Protein AF-A0A7C3H8Y9-F1 (afdb_monomer_lite)

Structure (mmCIF, N/CA/C/O backbone):
data_AF-A0A7C3H8Y9-F1
#
_entry.id   AF-A0A7C3H8Y9-F1
#
loop_
_atom_site.group_PDB
_atom_site.id
_atom_site.type_symbol
_atom_site.label_atom_id
_atom_site.label_alt_id
_atom_site.label_comp_id
_atom_site.label_asym_id
_atom_site.label_entity_id
_atom_site.label_seq_id
_atom_site.pdbx_PDB_ins_code
_atom_site.Cartn_x
_atom_site.Cartn_y
_atom_site.Cartn_z
_atom_site.occupancy
_atom_site.B_iso_or_equiv
_atom_site.auth_seq_id
_atom_site.auth_comp_id
_atom_site.auth_asym_id
_atom_site.auth_atom_id
_atom_site.pdbx_PDB_model_num
ATOM 1 N N . MET A 1 1 ? 18.808 -12.104 22.315 1.00 60.28 1 MET A N 1
ATOM 2 C CA . MET A 1 1 ? 18.560 -10.962 21.412 1.00 60.28 1 MET A CA 1
ATOM 3 C C . MET A 1 1 ? 18.400 -9.701 22.247 1.00 60.28 1 MET A C 1
ATOM 5 O O . MET A 1 1 ? 17.396 -9.559 22.952 1.00 60.28 1 MET A O 1
ATOM 9 N N . ASN A 1 2 ? 19.418 -8.843 22.242 1.00 90.06 2 ASN A N 1
ATOM 10 C CA . ASN A 1 2 ? 19.495 -7.676 23.128 1.00 90.06 2 ASN A CA 1
ATOM 11 C C . ASN A 1 2 ? 18.524 -6.568 22.682 1.00 90.06 2 ASN A C 1
ATOM 13 O O . ASN A 1 2 ? 18.083 -6.530 21.534 1.00 90.06 2 ASN A O 1
ATOM 17 N N . HIS A 1 3 ? 18.154 -5.655 23.586 1.00 90.31 3 HIS A N 1
ATOM 18 C CA . HIS A 1 3 ? 17.159 -4.610 23.292 1.00 90.31 3 HIS A CA 1
ATOM 19 C C . HIS A 1 3 ? 17.581 -3.699 22.119 1.00 90.31 3 HIS A C 1
ATOM 21 O O . HIS A 1 3 ? 16.739 -3.267 21.330 1.00 90.31 3 HIS A O 1
ATOM 27 N N . ILE A 1 4 ? 18.888 -3.462 21.972 1.00 92.00 4 ILE A N 1
ATOM 28 C CA . ILE A 1 4 ? 19.489 -2.700 20.867 1.00 92.00 4 ILE A CA 1
ATOM 29 C C . ILE A 1 4 ? 19.297 -3.432 19.535 1.00 92.00 4 ILE A C 1
ATOM 31 O O . ILE A 1 4 ? 18.819 -2.849 18.568 1.00 92.00 4 ILE A O 1
ATOM 35 N N . GLU A 1 5 ? 19.586 -4.730 19.508 1.00 90.94 5 GLU A N 1
ATOM 36 C CA . GLU A 1 5 ? 19.438 -5.589 18.332 1.00 90.94 5 GLU A CA 1
ATOM 37 C C . GLU A 1 5 ? 17.977 -5.650 17.861 1.00 90.94 5 GLU A C 1
ATOM 39 O O . GLU A 1 5 ? 17.690 -5.461 16.682 1.00 90.94 5 GLU A O 1
ATOM 44 N N . LYS A 1 6 ? 17.019 -5.797 18.790 1.00 92.94 6 LYS A N 1
ATOM 45 C CA . LYS A 1 6 ? 15.579 -5.743 18.473 1.00 92.94 6 LYS A CA 1
ATOM 46 C C . LYS A 1 6 ? 15.165 -4.401 17.870 1.00 92.94 6 LYS A C 1
ATOM 48 O O . LYS A 1 6 ? 14.340 -4.373 16.958 1.00 92.94 6 LYS A O 1
ATOM 53 N N . ASN A 1 7 ? 15.705 -3.295 18.376 1.00 94.56 7 ASN A N 1
ATOM 54 C CA . ASN A 1 7 ? 15.401 -1.964 17.855 1.00 94.56 7 ASN A CA 1
ATOM 55 C C . ASN A 1 7 ? 16.013 -1.750 16.465 1.00 94.56 7 ASN A C 1
ATOM 57 O O . ASN A 1 7 ? 15.334 -1.218 15.588 1.00 94.56 7 ASN A O 1
ATOM 61 N N . LEU A 1 8 ? 17.242 -2.222 16.242 1.00 94.88 8 LEU A N 1
ATOM 62 C CA . LEU A 1 8 ? 17.913 -2.137 14.948 1.00 94.88 8 LEU A CA 1
ATOM 63 C C . LEU A 1 8 ? 17.186 -2.972 13.887 1.00 94.88 8 LEU A C 1
ATOM 65 O O . LEU A 1 8 ? 16.880 -2.461 12.815 1.00 94.88 8 LEU A O 1
ATOM 69 N N . VAL A 1 9 ? 16.809 -4.214 14.207 1.00 94.25 9 VAL A N 1
ATOM 70 C CA . VAL A 1 9 ? 16.028 -5.071 13.299 1.00 94.25 9 VAL A CA 1
ATOM 71 C C . VAL A 1 9 ? 14.679 -4.431 12.960 1.00 94.25 9 VAL A C 1
ATOM 73 O O . VAL A 1 9 ? 14.274 -4.437 11.801 1.00 94.25 9 VAL A O 1
ATOM 76 N N . LYS A 1 10 ? 13.996 -3.804 13.930 1.00 94.06 10 LYS A N 1
ATOM 77 C CA . LYS A 1 10 ? 12.751 -3.057 13.667 1.00 94.06 10 LYS A CA 1
ATOM 78 C C . LYS A 1 10 ? 12.967 -1.853 12.754 1.00 94.06 10 LYS A C 1
ATOM 80 O O . LYS A 1 10 ? 12.094 -1.563 11.941 1.00 94.06 10 LYS A O 1
ATOM 85 N N . LEU A 1 11 ? 14.081 -1.138 12.900 1.00 95.06 11 LEU A N 1
ATOM 86 C CA . LEU A 1 11 ? 14.416 -0.018 12.024 1.00 95.06 11 LEU A CA 1
ATOM 87 C C . LEU A 1 11 ? 14.655 -0.512 10.594 1.00 95.06 11 LEU A C 1
ATOM 89 O O . LEU A 1 11 ? 14.024 -0.010 9.668 1.00 95.06 11 LEU A O 1
ATOM 93 N N . VAL A 1 12 ? 15.487 -1.544 10.429 1.00 94.31 12 VAL A N 1
ATOM 94 C CA . VAL A 1 12 ? 15.766 -2.156 9.123 1.00 94.31 12 VAL A CA 1
ATOM 95 C C . VAL A 1 12 ? 14.477 -2.661 8.480 1.00 94.31 12 VAL A C 1
ATOM 97 O O . VAL A 1 12 ? 14.216 -2.336 7.331 1.00 94.31 12 VAL A O 1
ATOM 100 N N . ALA A 1 13 ? 13.613 -3.358 9.221 1.00 92.94 13 ALA A N 1
ATOM 101 C CA . ALA A 1 13 ? 12.336 -3.850 8.701 1.00 92.94 13 ALA A CA 1
ATOM 102 C C . ALA A 1 13 ? 11.384 -2.729 8.242 1.00 92.94 13 ALA A C 1
ATOM 104 O O . ALA A 1 13 ? 10.569 -2.946 7.351 1.00 92.94 13 ALA A O 1
ATOM 105 N N . LYS A 1 14 ? 11.477 -1.529 8.829 1.00 92.94 14 LYS A N 1
ATOM 106 C CA . LYS A 1 14 ? 10.677 -0.365 8.418 1.00 92.94 14 LYS A CA 1
ATOM 107 C C . LYS A 1 14 ? 11.256 0.362 7.212 1.00 92.94 14 LYS A C 1
ATOM 109 O O . LYS A 1 14 ? 10.486 0.928 6.446 1.00 92.94 14 LYS A O 1
ATOM 114 N N . VAL A 1 15 ? 12.580 0.378 7.066 1.00 93.12 15 VAL A N 1
ATOM 115 C CA . VAL A 1 15 ? 13.280 1.104 5.994 1.00 93.12 15 VAL A CA 1
ATOM 116 C C . VAL A 1 15 ? 13.457 0.237 4.748 1.00 93.12 15 VAL A C 1
ATOM 118 O O . VAL A 1 15 ? 13.309 0.737 3.639 1.00 93.12 15 VAL A O 1
ATOM 121 N N . ALA A 1 16 ? 13.719 -1.060 4.907 1.00 92.50 16 ALA A N 1
ATOM 122 C CA . ALA A 1 16 ? 14.003 -1.975 3.804 1.00 92.50 16 ALA A CA 1
ATOM 123 C C . ALA A 1 16 ? 12.937 -1.957 2.691 1.00 92.50 16 ALA A C 1
ATOM 125 O O . ALA A 1 16 ? 13.337 -1.876 1.531 1.00 92.50 16 ALA A O 1
ATOM 126 N N . PRO A 1 17 ? 11.618 -1.927 2.977 1.00 91.44 17 PRO A N 1
ATOM 127 C CA . PRO A 1 17 ? 10.608 -1.829 1.922 1.00 91.44 17 PRO A CA 1
ATOM 128 C C . PRO A 1 17 ? 10.713 -0.561 1.059 1.00 91.44 17 PRO A C 1
ATOM 130 O O . PRO A 1 17 ? 10.331 -0.597 -0.102 1.00 91.44 17 PRO A O 1
ATOM 133 N N . TRP A 1 18 ? 11.254 0.540 1.592 1.00 90.00 18 TRP A N 1
ATOM 134 C CA . TRP A 1 18 ? 11.458 1.789 0.844 1.00 90.00 18 TRP A CA 1
ATOM 135 C C . TRP A 1 18 ? 12.706 1.762 -0.040 1.00 90.00 18 TRP A C 1
ATOM 137 O O . TRP A 1 18 ? 12.777 2.504 -1.013 1.00 90.00 18 TRP A O 1
ATOM 147 N N . LEU A 1 19 ? 13.687 0.920 0.300 1.00 91.81 19 LEU A N 1
ATOM 148 C CA . LEU A 1 19 ? 14.940 0.771 -0.446 1.00 91.81 19 LEU A CA 1
ATOM 149 C C . LEU A 1 19 ? 14.888 -0.370 -1.466 1.00 91.81 19 LEU A C 1
ATOM 151 O O . LEU A 1 19 ? 15.612 -0.339 -2.458 1.00 91.81 19 LEU A O 1
ATOM 155 N N . ALA A 1 20 ? 14.037 -1.371 -1.229 1.00 90.75 20 ALA A N 1
ATOM 156 C CA . ALA A 1 20 ? 13.849 -2.518 -2.113 1.00 90.75 20 ALA A CA 1
ATOM 157 C C . ALA A 1 20 ? 13.605 -2.150 -3.596 1.00 90.75 20 ALA A C 1
ATOM 159 O O . ALA A 1 20 ? 14.113 -2.877 -4.446 1.00 90.75 20 ALA A O 1
ATOM 160 N N . PRO A 1 21 ? 12.918 -1.038 -3.935 1.00 92.00 21 PRO A N 1
ATOM 161 C CA . PRO A 1 21 ? 12.702 -0.632 -5.326 1.00 92.00 21 PRO A CA 1
ATOM 162 C C . PRO A 1 21 ? 13.916 -0.012 -6.038 1.00 92.00 21 PRO A C 1
ATOM 164 O O . PRO A 1 21 ? 13.867 0.226 -7.241 1.00 92.00 21 PRO A O 1
ATOM 167 N N . PHE A 1 22 ? 15.010 0.313 -5.340 1.00 92.94 22 PHE A N 1
ATOM 168 C CA . PHE A 1 22 ? 16.129 1.035 -5.967 1.00 92.94 22 PHE A CA 1
ATOM 169 C C . PHE A 1 22 ? 16.862 0.245 -7.059 1.00 92.94 22 PHE A C 1
ATOM 171 O O . PHE A 1 22 ? 17.139 0.833 -8.109 1.00 92.94 22 PHE A O 1
ATOM 178 N N . PRO A 1 23 ? 17.166 -1.056 -6.887 1.00 91.62 23 PRO A N 1
ATOM 179 C CA . PRO A 1 23 ? 17.771 -1.836 -7.959 1.00 91.62 23 PRO A CA 1
ATOM 180 C C . PRO A 1 23 ? 16.891 -1.889 -9.213 1.00 91.62 23 PRO A C 1
ATOM 182 O O . PRO A 1 23 ? 17.396 -1.672 -10.312 1.00 91.62 23 PRO A O 1
ATOM 185 N N . SER A 1 24 ? 15.581 -2.118 -9.071 1.00 89.88 24 SER A N 1
ATOM 186 C CA . SER A 1 24 ? 14.664 -2.165 -10.216 1.00 89.88 24 SER A CA 1
ATOM 187 C C . SER A 1 24 ? 14.495 -0.795 -10.876 1.00 89.88 24 SER A C 1
ATOM 189 O O . SER A 1 24 ? 14.569 -0.718 -12.102 1.00 89.88 24 SER A O 1
ATOM 191 N N . ALA A 1 25 ? 14.410 0.293 -10.101 1.00 92.38 25 ALA A N 1
ATOM 192 C CA . ALA A 1 25 ? 14.379 1.658 -10.630 1.00 92.38 25 ALA A CA 1
ATOM 193 C C . ALA A 1 25 ? 15.600 1.972 -11.507 1.00 92.38 25 ALA A C 1
ATOM 195 O O . ALA A 1 25 ? 15.465 2.573 -12.575 1.00 92.38 25 ALA A O 1
ATOM 196 N N . TYR A 1 26 ? 16.793 1.551 -11.071 1.00 92.94 26 TYR A N 1
ATOM 197 C CA . TYR A 1 26 ? 18.020 1.720 -11.846 1.00 92.94 26 TYR A CA 1
ATOM 198 C C . TYR A 1 26 ? 17.936 1.003 -13.198 1.00 92.94 26 TYR A C 1
ATOM 200 O O . TYR A 1 26 ? 18.248 1.612 -14.223 1.00 92.94 26 TYR A O 1
ATOM 208 N N . PHE A 1 27 ? 17.488 -0.257 -13.217 1.00 90.19 27 PHE A N 1
ATOM 209 C CA . PHE A 1 27 ? 17.340 -1.006 -14.466 1.00 90.19 27 PHE A CA 1
ATOM 210 C C . PHE A 1 27 ? 16.296 -0.369 -15.379 1.00 90.19 27 PHE A C 1
ATOM 212 O O . PHE A 1 27 ? 16.609 -0.090 -16.526 1.00 90.19 27 PHE A O 1
ATOM 219 N N . VAL A 1 28 ? 15.118 -0.005 -14.868 1.00 90.06 28 VAL A N 1
ATOM 220 C CA . VAL A 1 28 ? 14.083 0.685 -15.657 1.00 90.06 28 VAL A CA 1
ATOM 221 C C . VAL A 1 28 ? 14.613 1.978 -16.286 1.00 90.06 28 VAL A C 1
ATOM 223 O O . VAL A 1 28 ? 14.409 2.211 -17.479 1.00 90.06 28 VAL A O 1
ATOM 226 N N . ALA A 1 29 ? 15.327 2.808 -15.517 1.00 93.25 29 ALA A N 1
ATOM 227 C CA . ALA A 1 29 ? 15.915 4.040 -16.035 1.00 93.25 29 ALA A CA 1
ATOM 228 C C . ALA A 1 29 ? 16.978 3.749 -17.106 1.00 93.25 29 ALA A C 1
ATOM 230 O O . ALA A 1 29 ? 16.955 4.348 -18.183 1.00 93.25 29 ALA A O 1
ATOM 231 N N . ARG A 1 30 ? 17.876 2.793 -16.843 1.00 92.62 30 ARG A N 1
ATOM 232 C CA . ARG A 1 30 ? 18.922 2.379 -17.782 1.00 92.62 30 ARG A CA 1
ATOM 233 C C . ARG A 1 30 ? 18.330 1.844 -19.086 1.00 92.62 30 ARG A C 1
ATOM 235 O O . ARG A 1 30 ? 18.748 2.292 -20.152 1.00 92.62 30 ARG A O 1
ATOM 242 N N . SER A 1 31 ? 17.370 0.923 -19.026 1.00 88.06 31 SER A N 1
ATOM 243 C CA . SER A 1 31 ? 16.753 0.333 -20.217 1.00 88.06 31 SER A CA 1
ATOM 244 C C . SER A 1 31 ? 15.945 1.387 -20.985 1.00 88.06 31 SER A C 1
ATOM 246 O O . SER A 1 31 ? 16.008 1.438 -22.211 1.00 88.06 31 SER A O 1
ATOM 248 N N . GLY A 1 32 ? 15.258 2.299 -20.287 1.00 89.50 32 GLY A N 1
ATOM 249 C CA . GLY A 1 32 ? 14.564 3.430 -20.910 1.00 89.50 32 GLY A CA 1
ATOM 250 C C . GLY A 1 32 ? 15.509 4.370 -21.667 1.00 89.50 32 GLY A C 1
ATOM 251 O O . GLY A 1 32 ? 15.204 4.792 -22.782 1.00 89.50 32 GLY A O 1
ATOM 252 N N . MET A 1 33 ? 16.687 4.656 -21.113 1.00 93.56 33 MET A N 1
ATOM 253 C CA . MET A 1 33 ? 17.710 5.438 -21.814 1.00 93.56 33 MET A CA 1
ATOM 254 C C . MET A 1 33 ? 18.280 4.681 -23.020 1.00 93.56 33 MET A C 1
ATOM 256 O O . MET A 1 33 ? 18.396 5.252 -24.100 1.00 93.56 33 MET A O 1
ATOM 260 N N . ALA A 1 34 ? 18.622 3.403 -22.848 1.00 89.56 34 ALA A N 1
ATOM 261 C CA . ALA A 1 34 ? 19.309 2.616 -23.870 1.00 89.56 34 ALA A CA 1
ATOM 262 C C . ALA A 1 34 ? 18.418 2.252 -25.067 1.00 89.56 34 ALA A C 1
ATOM 264 O O . ALA A 1 34 ? 18.893 2.245 -26.199 1.00 89.56 34 ALA A O 1
ATOM 265 N N . HIS A 1 35 ? 17.138 1.959 -24.830 1.00 87.44 35 HIS A N 1
ATOM 266 C CA . HIS A 1 35 ? 16.261 1.374 -25.849 1.00 87.44 35 HIS A CA 1
ATOM 267 C C . HIS A 1 35 ? 15.138 2.304 -26.313 1.00 87.44 35 HIS A C 1
ATOM 269 O O . HIS A 1 35 ? 14.655 2.160 -27.433 1.00 87.44 35 HIS A O 1
ATOM 275 N N . LEU A 1 36 ? 14.728 3.266 -25.481 1.00 87.25 36 LEU A N 1
ATOM 276 C CA . LEU A 1 36 ? 13.706 4.261 -25.831 1.00 87.25 36 LEU A CA 1
ATOM 277 C C . LEU A 1 36 ? 14.299 5.660 -26.047 1.00 87.25 36 LEU A C 1
ATOM 279 O O . LEU A 1 36 ? 13.549 6.607 -26.276 1.00 87.25 36 LEU A O 1
ATOM 283 N N . ALA A 1 37 ? 15.629 5.797 -25.962 1.00 92.12 37 ALA A N 1
ATOM 284 C CA . ALA A 1 37 ? 16.351 7.063 -26.082 1.00 92.12 37 ALA A CA 1
ATOM 285 C C . ALA A 1 37 ? 15.814 8.163 -25.144 1.00 92.12 37 ALA A C 1
ATOM 287 O O . ALA A 1 37 ? 15.854 9.353 -25.466 1.00 92.12 37 ALA A O 1
ATOM 288 N N . LEU A 1 38 ? 15.297 7.775 -23.971 1.00 92.19 38 LEU A N 1
ATOM 289 C CA . LEU A 1 38 ? 14.806 8.736 -22.989 1.00 92.19 38 LEU A CA 1
ATOM 290 C C . LEU A 1 38 ? 15.977 9.553 -22.426 1.00 92.19 38 LEU A C 1
ATOM 292 O O . LEU A 1 38 ? 16.984 8.969 -22.019 1.00 92.19 38 LEU A O 1
ATOM 296 N N . PRO A 1 39 ? 15.861 10.888 -22.325 1.00 97.00 39 PRO A N 1
ATOM 297 C CA . PRO A 1 39 ? 16.861 11.672 -21.618 1.00 97.00 39 PRO A CA 1
ATOM 298 C C . PRO A 1 39 ? 16.826 11.326 -20.122 1.00 97.00 39 PRO A C 1
ATOM 300 O O . PRO A 1 39 ? 15.764 11.034 -19.566 1.00 97.00 39 PRO A O 1
ATOM 303 N N . LEU A 1 40 ? 17.984 11.399 -19.454 1.00 96.00 40 LEU A N 1
ATOM 304 C CA . LEU A 1 40 ? 18.147 10.995 -18.049 1.00 96.00 40 LEU A CA 1
ATOM 305 C C . LEU A 1 40 ? 17.051 11.542 -17.105 1.00 96.00 40 LEU A C 1
ATOM 307 O O . LEU A 1 40 ? 16.502 10.746 -16.343 1.00 96.00 40 LEU A O 1
ATOM 311 N N . PRO A 1 41 ? 16.658 12.836 -17.155 1.00 97.75 41 PRO A N 1
ATOM 312 C CA . PRO A 1 41 ? 15.605 13.345 -16.275 1.00 97.75 41 PRO A CA 1
ATOM 313 C C . PRO A 1 41 ? 14.263 12.629 -16.468 1.00 97.75 41 PRO A C 1
ATOM 315 O O . PRO A 1 41 ? 13.573 12.333 -15.497 1.00 97.75 41 PRO A O 1
ATOM 318 N N . VAL A 1 42 ? 13.907 12.302 -17.714 1.00 95.75 42 VAL A N 1
ATOM 319 C CA . VAL A 1 42 ? 12.658 11.598 -18.036 1.00 95.75 42 VAL A CA 1
ATOM 320 C C . VAL A 1 42 ? 12.737 10.141 -17.590 1.00 95.75 42 VAL A C 1
ATOM 322 O O . VAL A 1 42 ? 11.784 9.637 -17.002 1.00 95.75 42 VAL A O 1
ATOM 325 N N . ALA A 1 43 ? 13.877 9.477 -17.795 1.00 94.44 43 ALA A N 1
ATOM 326 C CA . ALA A 1 43 ? 14.085 8.101 -17.348 1.00 94.44 43 ALA A CA 1
ATOM 327 C C . ALA A 1 43 ? 13.970 7.958 -15.817 1.00 94.44 43 ALA A C 1
ATOM 329 O O . ALA A 1 43 ? 13.338 7.019 -15.334 1.00 94.44 43 ALA A O 1
ATOM 330 N N . ILE A 1 44 ? 14.505 8.923 -15.056 1.00 96.12 44 ILE A N 1
ATOM 331 C CA . ILE A 1 44 ? 14.363 8.976 -13.591 1.00 96.12 44 ILE A CA 1
ATOM 332 C C . ILE A 1 44 ? 12.892 9.126 -13.188 1.00 96.12 44 ILE A C 1
ATOM 334 O O . ILE A 1 44 ? 12.424 8.410 -12.304 1.00 96.12 44 ILE A O 1
ATOM 338 N N . VAL A 1 45 ? 12.149 10.026 -13.841 1.00 95.88 45 VAL A N 1
ATOM 339 C CA . VAL A 1 45 ? 10.718 10.228 -13.563 1.00 95.88 45 VAL A CA 1
ATOM 340 C C . VAL A 1 45 ? 9.918 8.959 -13.857 1.00 95.88 45 VAL A C 1
ATOM 342 O O . VAL A 1 45 ? 9.109 8.548 -13.030 1.00 95.88 45 VAL A O 1
ATOM 345 N N . VAL A 1 46 ? 10.170 8.300 -14.991 1.00 92.94 46 VAL A N 1
ATOM 346 C CA . VAL A 1 46 ? 9.505 7.039 -15.355 1.00 92.94 46 VAL A CA 1
ATOM 347 C C . VAL A 1 46 ? 9.787 5.945 -14.323 1.00 92.94 46 VAL A C 1
ATOM 349 O O . VAL A 1 46 ? 8.848 5.305 -13.851 1.00 92.94 46 VAL A O 1
ATOM 352 N N . ALA A 1 47 ? 11.048 5.766 -13.921 1.00 94.00 47 ALA A N 1
ATOM 353 C CA . ALA A 1 47 ? 11.421 4.793 -12.897 1.00 94.00 47 ALA A CA 1
ATOM 354 C C . ALA A 1 47 ? 10.743 5.089 -11.547 1.00 94.00 47 ALA A C 1
ATOM 356 O O . ALA A 1 47 ? 10.164 4.193 -10.935 1.00 94.00 47 ALA A O 1
ATOM 357 N N . ALA A 1 48 ? 10.731 6.353 -11.114 1.00 95.00 48 ALA A N 1
ATOM 358 C CA . ALA A 1 48 ? 10.073 6.763 -9.876 1.00 95.00 48 ALA A CA 1
ATOM 359 C C . ALA A 1 48 ? 8.554 6.519 -9.907 1.00 95.00 48 ALA A C 1
ATOM 361 O O . ALA A 1 48 ? 7.983 6.046 -8.922 1.00 95.00 48 ALA A O 1
ATOM 362 N N . ILE A 1 49 ? 7.893 6.805 -11.033 1.00 93.88 49 ILE A N 1
ATOM 363 C CA . ILE A 1 49 ? 6.460 6.540 -11.211 1.00 93.88 49 ILE A CA 1
ATOM 364 C C . ILE A 1 49 ? 6.187 5.040 -11.104 1.00 93.88 49 ILE A C 1
ATOM 366 O O . ILE A 1 49 ? 5.288 4.646 -10.367 1.00 93.88 49 ILE A O 1
ATOM 370 N N . ILE A 1 50 ? 6.965 4.208 -11.800 1.00 93.50 50 ILE A N 1
ATOM 371 C CA . ILE A 1 50 ? 6.783 2.754 -11.785 1.00 93.50 50 ILE A CA 1
ATOM 372 C C . ILE A 1 50 ? 6.906 2.218 -10.355 1.00 93.50 50 ILE A C 1
ATOM 374 O O . ILE A 1 50 ? 5.983 1.566 -9.869 1.00 93.50 50 ILE A O 1
ATOM 378 N N . GLU A 1 51 ? 7.970 2.570 -9.635 1.00 94.00 51 GLU A N 1
ATOM 379 C CA . GLU A 1 51 ? 8.182 2.034 -8.288 1.00 94.00 51 GLU A CA 1
ATOM 380 C C . GLU A 1 51 ? 7.194 2.564 -7.242 1.00 94.00 51 GLU A C 1
ATOM 382 O O . GLU A 1 51 ? 6.741 1.817 -6.370 1.00 94.00 51 GLU A O 1
ATOM 387 N N . THR A 1 52 ? 6.808 3.842 -7.322 1.00 93.44 52 THR A N 1
ATOM 388 C CA . THR A 1 52 ? 5.789 4.403 -6.414 1.00 93.44 52 THR A CA 1
ATOM 389 C C . THR A 1 52 ? 4.421 3.767 -6.648 1.00 93.44 52 THR A C 1
ATOM 391 O O . THR A 1 52 ? 3.685 3.512 -5.691 1.00 93.44 52 THR A O 1
ATOM 394 N N . LEU A 1 53 ? 4.097 3.440 -7.901 1.00 93.81 53 LEU A N 1
ATOM 395 C CA . LEU A 1 53 ? 2.895 2.700 -8.267 1.00 93.81 53 LEU A CA 1
ATOM 396 C C . LEU A 1 53 ? 2.925 1.272 -7.707 1.00 93.81 53 LEU A C 1
ATOM 398 O O . LEU A 1 53 ? 1.935 0.841 -7.115 1.00 93.81 53 LEU A O 1
ATOM 402 N N . GLY A 1 54 ? 4.060 0.574 -7.818 1.00 93.19 54 GLY A N 1
ATOM 403 C CA . GLY A 1 54 ? 4.255 -0.755 -7.235 1.00 93.19 54 GLY A CA 1
ATOM 404 C C . GLY A 1 54 ? 4.068 -0.770 -5.718 1.00 93.19 54 GLY A C 1
ATOM 405 O O . GLY A 1 54 ? 3.269 -1.552 -5.197 1.00 93.19 54 GLY A O 1
ATOM 406 N N . LEU A 1 55 ? 4.735 0.144 -5.003 1.00 93.25 55 LEU A N 1
ATOM 407 C CA . LEU A 1 55 ? 4.582 0.289 -3.551 1.00 93.25 55 LEU A CA 1
ATOM 408 C C . LEU A 1 55 ? 3.134 0.595 -3.156 1.00 93.25 55 LEU A C 1
ATOM 410 O O . LEU A 1 55 ? 2.598 -0.016 -2.230 1.00 93.25 55 LEU A O 1
ATOM 414 N N . SER A 1 56 ? 2.486 1.515 -3.872 1.00 94.69 56 SER A N 1
ATOM 415 C CA . SER A 1 56 ? 1.100 1.900 -3.611 1.00 94.69 56 SER A CA 1
ATOM 416 C C . SER A 1 56 ? 0.113 0.753 -3.864 1.00 94.69 56 SER A C 1
ATOM 418 O O . SER A 1 56 ? -0.837 0.579 -3.096 1.00 94.69 56 SER A O 1
ATOM 420 N N . ALA A 1 57 ? 0.339 -0.067 -4.894 1.00 94.25 57 ALA A N 1
ATOM 421 C CA . ALA A 1 57 ? -0.497 -1.228 -5.197 1.00 94.25 57 ALA A CA 1
ATOM 422 C C . ALA A 1 57 ? -0.397 -2.303 -4.103 1.00 94.25 57 ALA A C 1
ATOM 424 O O . ALA A 1 57 ? -1.419 -2.794 -3.618 1.00 94.25 57 ALA A O 1
ATOM 425 N N . VAL A 1 58 ? 0.824 -2.622 -3.655 1.00 94.31 58 VAL A N 1
ATOM 426 C CA . VAL A 1 58 ? 1.049 -3.574 -2.552 1.00 94.31 58 VAL A CA 1
ATOM 427 C C . VAL A 1 58 ? 0.437 -3.051 -1.255 1.00 94.31 58 VAL A C 1
ATOM 429 O O . VAL A 1 58 ? -0.283 -3.784 -0.575 1.00 94.31 58 VAL A O 1
ATOM 432 N N . HIS A 1 59 ? 0.668 -1.775 -0.931 1.00 95.25 59 HIS A N 1
ATOM 433 C CA . HIS A 1 59 ? 0.076 -1.136 0.242 1.00 95.25 59 HIS A CA 1
ATOM 434 C C . HIS A 1 59 ? -1.453 -1.232 0.229 1.00 95.25 59 HIS A C 1
ATOM 436 O O . HIS A 1 59 ? -2.054 -1.658 1.214 1.00 95.25 59 HIS A O 1
ATOM 442 N N . SER A 1 60 ? -2.080 -0.905 -0.901 1.00 95.94 60 SER A N 1
ATOM 443 C CA . SER A 1 60 ? -3.534 -0.957 -1.050 1.00 95.94 60 SER A CA 1
ATOM 444 C C . SER A 1 60 ? -4.067 -2.381 -0.915 1.00 95.94 60 SER A C 1
ATOM 446 O O . SER A 1 60 ? -5.054 -2.598 -0.218 1.00 95.94 60 SER A O 1
ATOM 448 N N . ALA A 1 61 ? -3.402 -3.376 -1.510 1.00 96.50 61 ALA A N 1
ATOM 449 C CA . ALA A 1 61 ? -3.803 -4.774 -1.376 1.00 96.50 61 ALA A CA 1
ATOM 450 C C . ALA A 1 61 ? -3.790 -5.242 0.089 1.00 96.50 61 ALA A C 1
ATOM 452 O O . ALA A 1 61 ? -4.771 -5.831 0.552 1.00 96.50 61 ALA A O 1
ATOM 453 N N . LEU A 1 62 ? -2.721 -4.929 0.829 1.00 96.44 62 LEU A N 1
ATOM 454 C CA . LEU A 1 62 ? -2.604 -5.261 2.251 1.00 96.44 62 LEU A CA 1
ATOM 455 C C . LEU A 1 62 ? -3.639 -4.515 3.097 1.00 96.44 62 LEU A C 1
ATOM 457 O O . LEU A 1 62 ? -4.313 -5.126 3.920 1.00 96.44 62 LEU A O 1
ATOM 461 N N . TRP A 1 63 ? -3.843 -3.222 2.848 1.00 97.25 63 TRP A N 1
ATOM 462 C CA . TRP A 1 63 ? -4.815 -2.419 3.589 1.00 97.25 63 TRP A CA 1
ATOM 463 C C . TRP A 1 63 ? -6.257 -2.918 3.402 1.00 97.25 63 TRP A C 1
ATOM 465 O O . TRP A 1 63 ? -7.028 -3.007 4.361 1.00 97.25 63 TRP A O 1
ATOM 475 N N . LEU A 1 64 ? -6.623 -3.316 2.180 1.00 97.56 64 LEU A N 1
ATOM 476 C CA . LEU A 1 64 ? -7.924 -3.926 1.894 1.00 97.56 64 LEU A CA 1
ATOM 477 C C . LEU A 1 64 ? -8.061 -5.314 2.544 1.00 97.56 64 LEU A C 1
ATOM 479 O O . LEU A 1 64 ? -9.155 -5.685 2.982 1.00 97.56 64 LEU A O 1
ATOM 483 N N . ALA A 1 65 ? -6.974 -6.088 2.610 1.00 97.31 65 ALA A N 1
ATOM 484 C CA . ALA A 1 65 ? -6.964 -7.392 3.268 1.00 97.31 65 ALA A CA 1
ATOM 485 C C . ALA A 1 65 ? -7.162 -7.251 4.785 1.00 97.31 65 ALA A C 1
ATOM 487 O O . ALA A 1 65 ? -8.043 -7.904 5.350 1.00 97.31 65 ALA A O 1
ATOM 488 N N . ASP A 1 66 ? -6.440 -6.323 5.415 1.00 97.31 66 ASP A N 1
ATOM 489 C CA . ASP A 1 66 ? -6.571 -5.996 6.837 1.00 97.31 66 ASP A CA 1
ATOM 490 C C . ASP A 1 66 ? -7.979 -5.499 7.183 1.00 97.31 66 ASP A C 1
ATOM 492 O O . ASP A 1 66 ? -8.550 -5.870 8.216 1.00 97.31 66 ASP A O 1
ATOM 496 N N . TRP A 1 67 ? -8.599 -4.712 6.297 1.00 96.31 67 TRP A N 1
ATOM 497 C CA . TRP A 1 67 ? -10.003 -4.333 6.445 1.00 96.31 67 TRP A CA 1
ATOM 498 C C . TRP A 1 67 ? -10.915 -5.553 6.483 1.00 96.31 67 TRP A C 1
ATOM 500 O O . TRP A 1 67 ? -11.742 -5.677 7.382 1.00 96.31 67 TRP A O 1
ATOM 510 N N . ASN A 1 68 ? -10.768 -6.480 5.539 1.00 96.56 68 ASN A N 1
ATOM 511 C CA . ASN A 1 68 ? -11.599 -7.681 5.510 1.00 96.56 68 ASN A CA 1
ATOM 512 C C . ASN A 1 68 ? -11.396 -8.579 6.736 1.00 96.56 68 ASN A C 1
ATOM 514 O O . ASN A 1 68 ? -12.358 -9.217 7.164 1.00 96.56 68 ASN A O 1
ATOM 518 N N . ALA A 1 69 ? -10.198 -8.584 7.324 1.00 96.50 69 ALA A N 1
ATOM 519 C CA . ALA A 1 69 ? -9.909 -9.308 8.558 1.00 96.50 69 ALA A CA 1
ATOM 520 C C . ALA A 1 69 ? -10.529 -8.652 9.808 1.00 96.50 69 ALA A C 1
ATOM 522 O O . ALA A 1 69 ? -10.895 -9.349 10.754 1.00 96.50 69 ALA A O 1
ATOM 523 N N . THR A 1 70 ? -10.663 -7.321 9.829 1.00 95.31 70 THR A N 1
ATOM 524 C CA . THR A 1 70 ? -11.049 -6.554 11.033 1.00 95.31 70 THR A CA 1
ATOM 525 C C . THR A 1 70 ? -12.435 -5.902 10.969 1.00 95.31 70 THR A C 1
ATOM 527 O O . THR A 1 70 ? -12.921 -5.368 11.974 1.00 95.31 70 THR A O 1
ATOM 530 N N . LYS A 1 71 ? -13.104 -5.934 9.811 1.00 93.88 71 LYS A N 1
ATOM 531 C CA . LYS A 1 71 ? -14.429 -5.332 9.609 1.00 93.88 71 LYS A CA 1
ATOM 532 C C . LYS A 1 71 ? -15.523 -6.013 10.436 1.00 93.88 71 LYS A C 1
ATOM 534 O O . LYS A 1 71 ? -15.433 -7.176 10.829 1.00 93.88 71 LYS A O 1
ATOM 539 N N . ARG A 1 72 ? -16.631 -5.298 10.656 1.00 91.94 72 ARG A N 1
ATOM 540 C CA . ARG A 1 72 ? -17.833 -5.881 11.275 1.00 91.94 72 ARG A CA 1
ATOM 541 C C . ARG A 1 72 ? -18.580 -6.743 10.258 1.00 91.94 72 ARG A C 1
ATOM 543 O O . ARG A 1 72 ? -18.508 -6.500 9.057 1.00 91.94 72 ARG A O 1
ATOM 550 N N . LYS A 1 73 ? -19.406 -7.676 10.745 1.00 91.56 73 LYS A N 1
ATOM 551 C CA . LYS A 1 73 ? -20.269 -8.518 9.891 1.00 91.56 73 LYS A CA 1
ATOM 552 C C . LYS A 1 73 ? -21.206 -7.710 8.981 1.00 91.56 73 LYS A C 1
ATOM 554 O O . LYS A 1 73 ? -21.548 -8.172 7.904 1.00 91.56 73 LYS A O 1
ATOM 559 N N . THR A 1 74 ? -21.609 -6.514 9.414 1.00 90.25 74 THR A N 1
ATOM 560 C CA . THR A 1 74 ? -22.508 -5.623 8.665 1.00 90.25 74 THR A CA 1
ATOM 561 C C . THR A 1 74 ? -21.794 -4.740 7.646 1.00 90.25 74 THR A C 1
ATOM 563 O O . THR A 1 74 ? -22.459 -4.128 6.818 1.00 90.25 74 THR A O 1
ATOM 566 N N . ASP A 1 75 ? -20.468 -4.607 7.732 1.00 91.00 75 ASP A N 1
ATOM 567 C CA . ASP A 1 75 ? -19.718 -3.726 6.840 1.00 91.00 75 ASP A CA 1
ATOM 568 C C . ASP A 1 75 ? -19.384 -4.475 5.527 1.00 91.00 75 ASP A C 1
ATOM 570 O O . ASP A 1 75 ? -18.983 -5.652 5.562 1.00 91.00 75 ASP A O 1
ATOM 574 N N . PRO A 1 76 ? -19.521 -3.825 4.354 1.00 91.75 76 PRO A N 1
ATOM 575 C CA . PRO A 1 76 ? -19.245 -4.466 3.073 1.00 91.75 76 PRO A CA 1
ATOM 576 C C . PRO A 1 76 ? -17.760 -4.852 2.951 1.00 91.75 76 PRO A C 1
ATOM 578 O O . PRO A 1 76 ? -16.885 -4.154 3.479 1.00 91.75 76 PRO A O 1
ATOM 581 N N . PRO A 1 77 ? -17.445 -5.983 2.289 1.00 94.38 77 PRO A N 1
ATOM 582 C CA . PRO A 1 77 ? -16.061 -6.378 2.057 1.00 94.38 77 PRO A CA 1
ATOM 583 C C . PRO A 1 77 ? -15.350 -5.405 1.107 1.00 94.38 77 PRO A C 1
ATOM 585 O O . PRO A 1 77 ? -15.954 -4.821 0.206 1.00 94.38 77 PRO A O 1
ATOM 588 N N . ALA A 1 78 ? -14.049 -5.250 1.319 1.00 96.19 78 ALA A N 1
ATOM 589 C CA . ALA A 1 78 ? -13.138 -4.589 0.403 1.00 96.19 78 ALA A CA 1
ATOM 590 C C . ALA A 1 78 ? -12.769 -5.528 -0.768 1.00 96.19 78 ALA A C 1
ATOM 592 O O . ALA A 1 78 ? -12.619 -6.737 -0.553 1.00 96.19 78 ALA A O 1
ATOM 593 N N . PRO A 1 79 ? -12.593 -5.005 -1.996 1.00 96.56 79 PRO A N 1
ATOM 594 C CA . PRO A 1 79 ? -12.317 -5.804 -3.193 1.00 96.56 79 PRO A CA 1
ATOM 595 C C . PRO A 1 79 ? -10.831 -6.209 -3.301 1.00 96.56 79 PRO A C 1
ATOM 597 O O . PRO A 1 79 ? -10.126 -5.796 -4.217 1.00 96.56 79 PRO A O 1
ATOM 600 N N . VAL A 1 80 ? -10.343 -7.041 -2.374 1.00 96.75 80 VAL A N 1
ATOM 601 C CA . VAL A 1 80 ? -8.926 -7.476 -2.314 1.00 96.75 80 VAL A CA 1
ATOM 602 C C . VAL A 1 80 ? -8.477 -8.165 -3.601 1.00 96.75 80 VAL A C 1
ATOM 604 O O . VAL A 1 80 ? -7.370 -7.922 -4.069 1.00 96.75 80 VAL A O 1
ATOM 607 N N . LEU A 1 81 ? -9.350 -8.973 -4.214 1.00 96.31 81 LEU A N 1
ATOM 608 C CA . LEU A 1 81 ? -9.034 -9.671 -5.462 1.00 96.31 81 LEU A CA 1
ATOM 609 C C . LEU A 1 81 ? -8.665 -8.695 -6.588 1.00 96.31 81 LEU A C 1
ATOM 611 O O . LEU A 1 81 ? -7.741 -8.965 -7.345 1.00 96.31 81 LEU A O 1
ATOM 615 N N . VAL A 1 82 ? -9.346 -7.547 -6.664 1.00 95.94 82 VAL A N 1
ATOM 616 C CA . VAL A 1 82 ? -9.056 -6.512 -7.667 1.00 95.94 82 VAL A CA 1
ATOM 617 C C . VAL A 1 82 ? -7.678 -5.906 -7.416 1.00 95.94 82 VAL A C 1
ATOM 619 O O . VAL A 1 82 ? -6.903 -5.762 -8.352 1.00 95.94 82 VAL A O 1
ATOM 622 N N . ALA A 1 83 ? -7.334 -5.612 -6.160 1.00 95.75 83 ALA A N 1
ATOM 623 C CA . ALA A 1 83 ? -6.019 -5.075 -5.814 1.00 95.75 83 ALA A CA 1
ATOM 624 C C . ALA A 1 83 ? -4.881 -6.063 -6.114 1.00 95.75 83 ALA A C 1
ATOM 626 O O . ALA A 1 83 ? -3.858 -5.675 -6.672 1.00 95.75 83 ALA A O 1
ATOM 627 N N . VAL A 1 84 ? -5.072 -7.351 -5.808 1.00 96.38 84 VAL A N 1
ATOM 628 C CA . VAL A 1 84 ? -4.094 -8.399 -6.140 1.00 96.38 84 VAL A CA 1
ATOM 629 C C . VAL A 1 84 ? -3.957 -8.554 -7.655 1.00 96.38 84 VAL A C 1
ATOM 631 O O . VAL A 1 84 ? -2.838 -8.589 -8.159 1.00 96.38 84 VAL A O 1
ATOM 634 N N . ALA A 1 85 ? -5.070 -8.581 -8.395 1.00 96.06 85 ALA A N 1
ATOM 635 C CA . ALA A 1 85 ? -5.050 -8.651 -9.854 1.00 96.06 85 ALA A CA 1
ATOM 636 C C . ALA A 1 85 ? -4.325 -7.446 -10.477 1.00 96.06 85 ALA A C 1
ATOM 638 O O . ALA A 1 85 ? -3.519 -7.626 -11.385 1.00 96.06 85 ALA A O 1
ATOM 639 N N . LEU A 1 86 ? -4.539 -6.234 -9.955 1.00 94.62 86 LEU A N 1
ATOM 640 C CA . LEU A 1 86 ? -3.790 -5.044 -10.367 1.00 94.62 86 LEU A CA 1
ATOM 641 C C . LEU A 1 86 ? -2.295 -5.174 -10.085 1.00 94.62 86 LEU A C 1
ATOM 643 O O . LEU A 1 86 ? -1.494 -4.801 -10.936 1.00 94.62 86 LEU A O 1
ATOM 647 N N . GLY A 1 87 ? -1.915 -5.731 -8.932 1.00 94.25 87 GLY A N 1
ATOM 648 C CA . GLY A 1 87 ? -0.519 -6.032 -8.617 1.00 94.25 87 GLY A CA 1
ATOM 649 C C . GLY A 1 87 ? 0.108 -7.011 -9.615 1.00 94.25 87 GLY A C 1
ATOM 650 O O . GLY A 1 87 ? 1.234 -6.802 -10.056 1.00 94.25 87 GLY A O 1
ATOM 651 N N . VAL A 1 88 ? -0.635 -8.037 -10.040 1.00 95.31 88 VAL A N 1
ATOM 652 C CA . VAL A 1 88 ? -0.186 -8.979 -11.079 1.00 95.31 88 VAL A CA 1
ATOM 653 C C . VAL A 1 88 ? -0.041 -8.287 -12.435 1.00 95.31 88 VAL A C 1
ATOM 65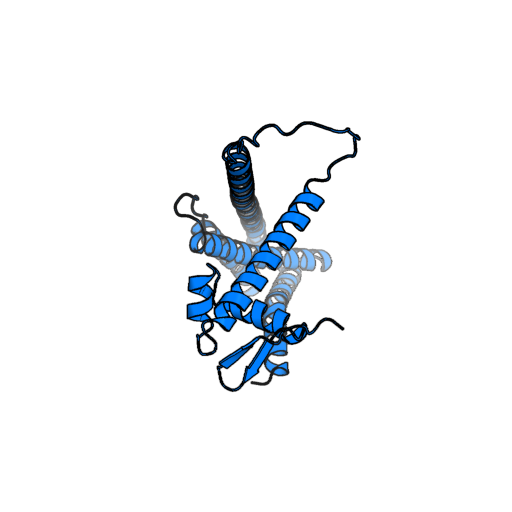5 O O . VAL A 1 88 ? 0.982 -8.463 -13.091 1.00 95.31 88 VAL A O 1
ATOM 658 N N . VAL A 1 89 ? -1.017 -7.472 -12.848 1.00 94.00 89 VAL A N 1
ATOM 659 C CA . VAL A 1 89 ? -0.945 -6.696 -14.101 1.00 94.00 89 VAL A CA 1
ATOM 660 C C . VAL A 1 89 ? 0.238 -5.729 -14.078 1.00 94.00 89 VAL A C 1
ATOM 662 O O . VAL A 1 89 ? 0.961 -5.633 -15.065 1.00 94.00 89 VAL A O 1
ATOM 665 N N . TYR A 1 90 ? 0.472 -5.058 -12.948 1.00 94.12 90 TYR A N 1
ATOM 666 C CA . TYR A 1 90 ? 1.646 -4.216 -12.739 1.00 94.12 90 TYR A CA 1
ATOM 667 C C . TYR A 1 90 ? 2.941 -5.002 -12.939 1.00 94.12 90 TYR A C 1
ATOM 669 O O . TYR A 1 90 ? 3.758 -4.603 -13.763 1.00 94.12 90 TYR A O 1
ATOM 677 N N . LEU A 1 91 ? 3.110 -6.129 -12.238 1.00 92.38 91 LEU A N 1
ATOM 678 C CA . LEU A 1 91 ? 4.315 -6.956 -12.345 1.00 92.38 91 LEU A CA 1
ATOM 679 C C . LEU A 1 91 ? 4.527 -7.466 -13.772 1.00 92.38 91 LEU A C 1
ATOM 681 O O . LEU A 1 91 ? 5.645 -7.443 -14.274 1.00 92.38 91 LEU A O 1
ATOM 685 N N . ALA A 1 92 ? 3.461 -7.897 -14.446 1.00 92.38 92 ALA A N 1
ATOM 686 C CA . ALA A 1 92 ? 3.542 -8.351 -15.827 1.00 92.38 92 ALA A CA 1
ATOM 687 C C . ALA A 1 92 ? 3.951 -7.214 -16.777 1.00 92.38 92 ALA A C 1
ATOM 689 O O . ALA A 1 92 ? 4.772 -7.427 -17.663 1.00 92.38 92 ALA A O 1
ATOM 690 N N . ALA A 1 93 ? 3.422 -6.003 -16.579 1.00 90.06 93 ALA A N 1
ATOM 691 C CA . ALA A 1 93 ? 3.769 -4.839 -17.387 1.00 90.06 93 ALA A CA 1
ATOM 692 C C . ALA A 1 93 ? 5.214 -4.374 -17.149 1.00 90.06 93 ALA A C 1
ATOM 694 O O . ALA A 1 93 ? 5.916 -4.061 -18.107 1.00 90.06 93 ALA A O 1
ATOM 695 N N . THR A 1 94 ? 5.689 -4.349 -15.902 1.00 88.25 94 THR A N 1
ATOM 696 C CA . THR A 1 94 ? 7.057 -3.907 -15.584 1.00 88.25 94 THR A CA 1
ATOM 697 C C . THR A 1 94 ? 8.106 -4.930 -15.995 1.00 88.25 94 THR A C 1
ATOM 699 O O . THR A 1 94 ? 9.098 -4.561 -16.622 1.00 88.25 94 THR A O 1
ATOM 702 N N . LEU A 1 95 ? 7.873 -6.218 -15.730 1.00 87.62 95 LEU A N 1
ATOM 703 C CA . LEU A 1 95 ? 8.739 -7.288 -16.225 1.00 87.62 95 LEU A CA 1
ATOM 704 C C . LEU A 1 95 ? 8.695 -7.367 -17.751 1.00 87.62 95 LEU A C 1
ATOM 706 O O . LEU A 1 95 ? 9.739 -7.497 -18.381 1.00 87.62 95 LEU A O 1
ATOM 710 N N . GLY A 1 96 ? 7.510 -7.231 -18.350 1.00 86.19 96 GLY A N 1
ATOM 711 C CA . GLY A 1 96 ? 7.338 -7.179 -19.799 1.00 86.19 96 GLY A CA 1
ATOM 712 C C . GLY A 1 96 ? 8.132 -6.040 -20.431 1.00 86.19 96 GLY A C 1
ATOM 713 O O . GLY A 1 96 ? 8.789 -6.260 -21.443 1.00 86.19 96 GLY A O 1
ATOM 714 N N . LEU A 1 97 ? 8.156 -4.859 -19.801 1.00 85.31 97 LEU A N 1
ATOM 715 C CA . LEU A 1 97 ? 8.973 -3.734 -20.252 1.00 85.31 97 LEU A CA 1
ATOM 716 C C . LEU A 1 97 ? 10.462 -4.100 -20.259 1.00 85.31 97 LEU A C 1
ATOM 718 O O . LEU A 1 97 ? 11.118 -3.932 -21.279 1.00 85.31 97 LEU A O 1
ATOM 722 N N . VAL A 1 98 ? 10.990 -4.651 -19.164 1.00 83.19 98 VAL A N 1
ATOM 723 C CA . VAL A 1 98 ? 12.406 -5.057 -19.096 1.00 83.19 98 VAL A CA 1
ATOM 724 C C . VAL A 1 98 ? 12.722 -6.138 -20.135 1.00 83.19 98 VAL A C 1
ATOM 726 O O . VAL A 1 98 ? 13.698 -6.019 -20.867 1.00 83.19 98 VAL A O 1
ATOM 729 N N . VAL A 1 99 ? 11.868 -7.155 -20.271 1.00 84.38 99 VAL A N 1
ATOM 730 C CA . VAL A 1 99 ? 12.049 -8.248 -21.242 1.00 84.38 99 VAL A CA 1
ATOM 731 C C . VAL A 1 99 ? 12.004 -7.739 -22.687 1.00 84.38 99 VAL A C 1
ATOM 733 O O . VAL A 1 99 ? 12.844 -8.133 -23.495 1.00 84.38 99 VAL A O 1
ATOM 736 N N . PHE A 1 100 ? 11.068 -6.851 -23.031 1.00 83.62 100 PHE A N 1
ATOM 737 C CA . PHE A 1 100 ? 10.956 -6.287 -24.384 1.00 83.62 100 PHE A CA 1
ATOM 738 C C . PHE A 1 100 ? 12.157 -5.419 -24.750 1.00 83.62 100 PHE A C 1
ATOM 740 O O . PHE A 1 100 ? 12.540 -5.367 -25.915 1.00 83.62 100 PHE A O 1
ATOM 747 N N . LEU A 1 101 ? 12.746 -4.730 -23.774 1.00 83.12 101 LEU A N 1
ATOM 748 C CA . LEU A 1 101 ? 13.893 -3.870 -24.028 1.00 83.12 101 LEU A CA 1
ATOM 749 C C . LEU A 1 101 ? 15.206 -4.670 -24.047 1.00 83.12 101 LEU A C 1
ATOM 751 O O . LEU A 1 101 ? 16.007 -4.481 -24.958 1.00 83.12 101 LEU A O 1
ATOM 755 N N . GLU A 1 102 ? 15.412 -5.600 -23.110 1.00 84.19 102 GLU A N 1
ATOM 756 C CA . GLU A 1 102 ? 16.706 -6.277 -22.931 1.00 84.19 102 GLU A CA 1
ATOM 757 C C . GLU A 1 102 ? 16.809 -7.650 -23.605 1.00 84.19 102 GLU A C 1
ATOM 759 O O . GLU A 1 102 ? 17.867 -7.998 -24.127 1.00 84.19 102 GLU A O 1
ATOM 764 N N . VAL A 1 103 ? 15.734 -8.445 -23.604 1.00 86.25 103 VAL A N 1
ATOM 765 C CA . VAL A 1 103 ? 15.763 -9.835 -24.099 1.00 86.25 103 VAL A CA 1
ATOM 766 C C . VAL A 1 103 ? 15.345 -9.908 -25.565 1.00 86.25 103 VAL A C 1
ATOM 768 O O . VAL A 1 103 ? 15.974 -10.621 -26.346 1.00 86.25 103 VAL A O 1
ATOM 771 N N . TRP A 1 104 ? 14.313 -9.152 -25.960 1.00 86.81 104 TRP A N 1
ATOM 772 C CA . TRP A 1 104 ? 13.777 -9.142 -27.328 1.00 86.81 104 TRP A CA 1
ATOM 773 C C . TRP A 1 104 ? 13.688 -7.729 -27.919 1.00 86.81 104 TRP A C 1
ATOM 775 O O . TRP A 1 104 ? 12.584 -7.225 -28.129 1.00 86.81 104 TRP A O 1
ATOM 785 N N . PRO A 1 105 ? 14.823 -7.100 -28.278 1.00 81.38 105 PRO A N 1
ATOM 786 C CA . PRO A 1 105 ? 14.857 -5.704 -28.727 1.00 81.38 105 PRO A CA 1
ATOM 787 C C . PRO A 1 105 ? 14.002 -5.418 -29.968 1.00 81.38 105 PRO A C 1
ATOM 789 O O . PRO A 1 105 ? 13.584 -4.286 -30.189 1.00 81.38 105 PRO A O 1
ATOM 792 N N . THR A 1 106 ? 13.698 -6.437 -30.777 1.00 87.00 106 THR A N 1
ATOM 793 C CA . THR A 1 106 ? 12.780 -6.330 -31.923 1.00 87.00 106 THR A CA 1
ATOM 794 C C . THR A 1 106 ? 11.355 -5.947 -31.517 1.00 87.00 106 THR A C 1
ATOM 796 O O . THR A 1 106 ? 10.616 -5.401 -32.331 1.00 87.00 106 THR A O 1
ATOM 799 N N . LEU A 1 107 ? 10.969 -6.191 -30.261 1.00 84.94 107 LEU A N 1
ATOM 800 C CA . LEU A 1 107 ? 9.681 -5.802 -29.688 1.00 84.94 107 LEU A CA 1
ATOM 801 C C . LEU A 1 107 ? 9.724 -4.438 -28.982 1.00 84.94 107 LEU A C 1
ATOM 803 O O . LEU A 1 107 ? 8.680 -3.966 -28.532 1.00 84.94 107 LEU A O 1
ATOM 807 N N . ALA A 1 108 ? 10.882 -3.769 -28.911 1.00 84.00 108 ALA A N 1
ATOM 808 C CA . ALA A 1 108 ? 11.025 -2.481 -28.227 1.00 84.00 108 ALA A CA 1
ATOM 809 C C . ALA A 1 108 ? 10.095 -1.395 -28.798 1.00 84.00 108 ALA A C 1
ATOM 811 O O . ALA A 1 108 ? 9.630 -0.531 -28.058 1.00 84.00 108 ALA A O 1
ATOM 812 N N . THR A 1 109 ? 9.731 -1.479 -30.082 1.00 85.75 109 THR A N 1
ATOM 813 C CA . THR A 1 109 ? 8.738 -0.590 -30.712 1.00 85.75 109 THR A CA 1
ATOM 814 C C . THR A 1 109 ? 7.369 -0.638 -30.022 1.00 85.75 109 THR A C 1
ATOM 816 O O . THR A 1 109 ? 6.642 0.352 -30.036 1.00 85.75 109 THR A O 1
ATOM 819 N N . TYR A 1 110 ? 7.020 -1.755 -29.377 1.00 86.75 110 TYR A N 1
ATOM 820 C CA . TYR A 1 110 ? 5.759 -1.924 -28.652 1.00 86.75 110 TYR A CA 1
ATOM 821 C C . TYR A 1 110 ? 5.854 -1.561 -27.167 1.00 86.75 110 TYR A C 1
ATOM 823 O O . TYR A 1 110 ? 4.821 -1.427 -26.514 1.00 86.75 110 TYR A O 1
ATOM 831 N N . ALA A 1 111 ? 7.057 -1.363 -26.619 1.00 86.06 111 ALA A N 1
ATOM 832 C CA . ALA A 1 111 ? 7.249 -1.034 -25.207 1.00 86.06 111 ALA A CA 1
ATOM 833 C C . ALA A 1 111 ? 6.438 0.194 -24.737 1.00 86.06 111 ALA A C 1
ATOM 835 O O . ALA A 1 111 ? 5.847 0.121 -23.655 1.00 86.06 111 ALA A O 1
ATOM 836 N N . PRO A 1 112 ? 6.289 1.280 -25.528 1.00 86.50 112 PRO A N 1
ATOM 837 C CA . PRO A 1 112 ? 5.444 2.404 -25.131 1.00 86.50 112 PRO A CA 1
ATOM 838 C C . PRO A 1 112 ? 3.968 2.046 -24.890 1.00 86.50 112 PRO A C 1
ATOM 840 O O . PRO A 1 112 ? 3.294 2.732 -24.121 1.00 86.50 112 PRO A O 1
ATOM 843 N N . ALA A 1 113 ? 3.457 0.959 -25.481 1.00 88.50 113 ALA A N 1
ATOM 844 C CA . ALA A 1 113 ? 2.081 0.503 -25.273 1.00 88.50 113 ALA A CA 1
ATOM 845 C C . ALA A 1 113 ? 1.823 -0.023 -23.848 1.00 88.50 113 ALA A C 1
ATOM 847 O O . ALA A 1 113 ? 0.669 -0.155 -23.440 1.00 88.50 113 ALA A O 1
ATOM 848 N N . LEU A 1 114 ? 2.873 -0.280 -23.060 1.00 89.19 114 LEU A N 1
ATOM 849 C CA . LEU A 1 114 ? 2.746 -0.665 -21.653 1.00 89.19 114 LEU A CA 1
ATOM 850 C C . LEU A 1 114 ? 2.439 0.536 -20.742 1.00 89.19 114 LEU A C 1
ATOM 852 O O . LEU A 1 114 ? 1.846 0.349 -19.678 1.00 89.19 114 LEU A O 1
ATOM 856 N N . PHE A 1 115 ? 2.767 1.771 -21.149 1.00 89.12 115 PHE A N 1
ATOM 857 C CA . PHE A 1 115 ? 2.506 2.960 -20.326 1.00 89.12 115 PHE A CA 1
ATOM 858 C C . PHE A 1 115 ? 1.008 3.230 -20.103 1.00 89.12 115 PHE A C 1
ATOM 860 O O . PHE A 1 115 ? 0.632 3.460 -18.952 1.00 89.12 115 PHE A O 1
ATOM 867 N N . PRO A 1 116 ? 0.117 3.149 -21.115 1.00 92.94 116 PRO A N 1
ATOM 868 C CA . PRO A 1 116 ? -1.327 3.217 -20.884 1.00 92.94 116 PRO A CA 1
ATOM 869 C C . PRO A 1 116 ? -1.838 2.144 -19.916 1.00 92.94 116 PRO A C 1
ATOM 871 O O . PRO A 1 116 ? -2.668 2.440 -19.059 1.00 92.94 116 PRO A O 1
ATOM 874 N N . THR A 1 117 ? -1.309 0.919 -19.990 1.00 91.75 117 THR A N 1
ATOM 875 C CA . THR A 1 117 ? -1.659 -0.162 -19.054 1.00 91.75 117 THR A CA 1
ATOM 876 C C . THR A 1 117 ? -1.282 0.208 -17.618 1.00 91.75 117 THR A C 1
ATOM 878 O O . THR A 1 117 ? -2.102 0.075 -16.710 1.00 91.75 117 THR A O 1
ATOM 881 N N . LEU A 1 118 ? -0.079 0.751 -17.405 1.00 92.56 118 LEU A N 1
ATOM 882 C CA . LEU A 1 118 ? 0.357 1.252 -16.097 1.00 92.56 118 LEU A CA 1
ATOM 883 C C . LEU A 1 118 ? -0.501 2.427 -15.603 1.00 92.56 118 LEU A C 1
ATOM 885 O O . LEU A 1 118 ? -0.824 2.495 -14.416 1.00 92.56 118 LEU A O 1
ATOM 889 N N . ALA A 1 119 ? -0.924 3.321 -16.498 1.00 94.25 119 ALA A N 1
ATOM 890 C CA . ALA A 1 119 ? -1.821 4.421 -16.152 1.00 94.25 119 ALA A CA 1
ATOM 891 C C . ALA A 1 119 ? -3.192 3.913 -15.675 1.00 94.25 119 ALA A C 1
ATOM 893 O O . ALA A 1 119 ? -3.718 4.413 -14.678 1.00 94.25 119 ALA A O 1
ATOM 894 N N . VAL A 1 120 ? -3.743 2.879 -16.324 1.00 95.00 120 VAL A N 1
ATOM 895 C CA . VAL A 1 120 ? -4.970 2.208 -15.865 1.00 95.00 120 VAL A CA 1
ATOM 896 C C . VAL A 1 120 ? -4.763 1.608 -14.478 1.00 95.00 120 VAL A C 1
ATOM 898 O O . VAL A 1 120 ? -5.600 1.822 -13.602 1.00 95.00 120 VAL A O 1
ATOM 901 N N . VAL A 1 121 ? -3.638 0.926 -14.236 1.00 94.50 121 VAL A N 1
ATOM 902 C CA . VAL A 1 121 ? -3.322 0.400 -12.899 1.00 94.50 121 VAL A CA 1
ATOM 903 C C . VAL A 1 121 ? -3.317 1.519 -11.858 1.00 94.50 121 VAL A C 1
ATOM 905 O O . VAL A 1 121 ? -3.947 1.375 -10.811 1.00 94.50 121 VAL A O 1
ATOM 908 N N . GLY A 1 122 ? -2.681 2.653 -12.155 1.00 94.62 122 GLY A N 1
ATOM 909 C CA . GLY A 1 122 ? -2.646 3.813 -11.262 1.00 94.62 122 GLY A CA 1
ATOM 910 C C . GLY A 1 122 ? -4.026 4.391 -10.974 1.00 94.62 122 GLY A C 1
ATOM 911 O O . GLY A 1 122 ? -4.368 4.621 -9.814 1.00 94.62 122 GLY A O 1
ATOM 912 N N . GLY A 1 123 ? -4.845 4.566 -12.013 1.00 96.69 123 GLY A N 1
ATOM 913 C CA . GLY A 1 123 ? -6.207 5.079 -11.884 1.00 96.69 123 GLY A CA 1
ATOM 914 C C . GLY A 1 123 ? -7.103 4.169 -11.042 1.00 96.69 123 GLY A C 1
ATOM 915 O O . GLY A 1 123 ? -7.783 4.642 -10.130 1.00 96.69 123 GLY A O 1
ATOM 916 N N . VAL A 1 124 ? -7.073 2.855 -11.292 1.00 96.94 124 VAL A N 1
ATOM 917 C CA . VAL A 1 124 ? -7.873 1.902 -10.509 1.00 96.94 124 VAL A CA 1
ATOM 918 C C . VAL A 1 124 ? -7.345 1.803 -9.077 1.00 96.94 124 VAL A C 1
ATOM 920 O O . VAL A 1 124 ? -8.143 1.798 -8.143 1.00 96.94 124 VAL A O 1
ATOM 923 N N . ASN A 1 125 ? -6.026 1.795 -8.869 1.00 96.50 125 ASN A N 1
ATOM 924 C CA . ASN A 1 125 ? -5.445 1.770 -7.527 1.00 96.50 125 ASN A CA 1
ATOM 925 C C . ASN A 1 125 ? -5.842 3.013 -6.707 1.00 96.50 125 ASN A C 1
ATOM 927 O O . ASN A 1 125 ? -6.268 2.891 -5.560 1.00 96.50 125 ASN A O 1
ATOM 931 N N . LEU A 1 126 ? -5.821 4.204 -7.313 1.00 96.00 126 LEU A N 1
ATOM 932 C CA . LEU A 1 126 ? -6.305 5.427 -6.669 1.00 96.00 126 LEU A CA 1
ATOM 933 C C . LEU A 1 126 ? -7.803 5.352 -6.335 1.00 96.00 126 LEU A C 1
ATOM 935 O O . LEU A 1 126 ? -8.224 5.771 -5.255 1.00 96.00 126 LEU A O 1
ATOM 939 N N . ALA A 1 127 ? -8.615 4.787 -7.232 1.00 97.06 127 ALA A N 1
ATOM 940 C CA . ALA A 1 127 ? -10.036 4.574 -6.975 1.00 97.06 127 ALA A CA 1
ATOM 941 C C . ALA A 1 127 ? -10.266 3.619 -5.790 1.00 97.06 127 ALA A C 1
ATOM 943 O O . ALA A 1 127 ? -11.140 3.877 -4.958 1.00 97.06 127 ALA A O 1
ATOM 944 N N . LEU A 1 128 ? -9.465 2.554 -5.672 1.00 96.88 128 LEU A N 1
ATOM 945 C CA . LEU A 1 128 ? -9.507 1.625 -4.540 1.00 96.88 128 LEU A CA 1
ATOM 946 C C . LEU A 1 128 ? -9.167 2.322 -3.220 1.00 96.88 128 LEU A C 1
ATOM 948 O O . LEU A 1 128 ? -9.917 2.164 -2.254 1.00 96.88 128 LEU A O 1
ATOM 952 N N . ILE A 1 129 ? -8.099 3.125 -3.201 1.00 96.00 129 ILE A N 1
ATOM 953 C CA . ILE A 1 129 ? -7.700 3.938 -2.044 1.00 96.00 129 ILE A CA 1
ATOM 954 C C . ILE A 1 129 ? -8.845 4.871 -1.644 1.00 96.00 129 ILE A C 1
ATOM 956 O O . ILE A 1 129 ? -9.328 4.799 -0.517 1.00 96.00 129 ILE A O 1
ATOM 960 N N . SER A 1 130 ? -9.363 5.672 -2.580 1.00 96.31 130 SER A N 1
ATOM 961 C CA . SER A 1 130 ? -10.454 6.614 -2.296 1.00 96.31 130 SER A CA 1
ATOM 962 C C . SER A 1 130 ? -11.705 5.907 -1.764 1.00 96.31 130 SER A C 1
ATOM 964 O O . SER A 1 130 ? -12.345 6.361 -0.813 1.00 96.31 130 SER A O 1
ATOM 966 N N . GLN A 1 131 ? -12.067 4.762 -2.346 1.00 95.38 131 GLN A N 1
ATOM 967 C CA . GLN A 1 131 ? -13.214 3.987 -1.885 1.00 95.38 131 GLN A CA 1
ATOM 968 C C . GLN A 1 131 ? -12.986 3.432 -0.473 1.00 95.38 131 GLN A C 1
ATOM 970 O O . GLN A 1 131 ? -13.920 3.373 0.329 1.00 95.38 131 GLN A O 1
ATOM 975 N N . GLN A 1 132 ? -11.759 3.026 -0.157 1.00 96.50 132 GLN A N 1
ATOM 976 C CA . GLN A 1 132 ? -11.392 2.517 1.156 1.00 96.50 132 GLN A CA 1
ATOM 977 C C . GLN A 1 132 ? -11.405 3.609 2.230 1.00 96.50 132 GLN A C 1
ATOM 979 O O . GLN A 1 132 ? -12.009 3.411 3.285 1.00 96.50 132 GLN A O 1
ATOM 984 N N . GLU A 1 133 ? -10.865 4.791 1.936 1.00 95.88 133 GLU A N 1
ATOM 985 C CA . GLU A 1 133 ? -10.951 5.959 2.821 1.00 95.88 133 GLU A CA 1
ATOM 986 C C . GLU A 1 133 ? -12.407 6.307 3.151 1.00 95.88 133 GLU A C 1
ATOM 988 O O . GLU A 1 133 ? -12.755 6.532 4.315 1.00 95.88 133 GLU A O 1
ATOM 993 N N . ARG A 1 134 ? -13.293 6.274 2.144 1.00 95.06 134 ARG A N 1
ATOM 994 C CA . ARG A 1 134 ? -14.734 6.496 2.340 1.00 95.06 134 ARG A CA 1
ATOM 995 C C . ARG A 1 134 ? -15.348 5.465 3.287 1.00 95.06 134 ARG A C 1
ATOM 997 O O . ARG A 1 134 ? -16.097 5.853 4.183 1.00 95.06 134 ARG A O 1
ATOM 1004 N N . ARG A 1 135 ? -15.016 4.173 3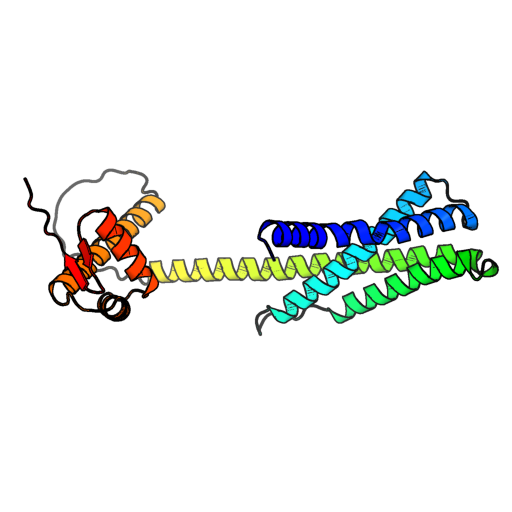.141 1.00 94.00 135 ARG A N 1
ATOM 1005 C CA . ARG A 1 135 ? -15.506 3.111 4.047 1.00 94.00 135 ARG A CA 1
ATOM 1006 C C . ARG A 1 135 ? -15.099 3.388 5.490 1.00 94.00 135 ARG A C 1
ATOM 1008 O O . ARG A 1 135 ? -15.939 3.336 6.392 1.00 94.00 135 ARG A O 1
ATOM 1015 N N . GLU A 1 136 ? -13.831 3.719 5.714 1.00 94.31 136 GLU A N 1
ATOM 1016 C CA . GLU A 1 136 ? -13.345 4.036 7.053 1.00 94.31 136 GLU A CA 1
ATOM 1017 C C . GLU A 1 136 ? -14.017 5.279 7.636 1.00 94.31 136 GLU A C 1
ATOM 1019 O O . GLU A 1 136 ? -14.395 5.274 8.811 1.00 94.31 136 GLU A O 1
ATOM 1024 N N . ALA A 1 137 ? -14.190 6.328 6.829 1.00 93.94 137 ALA A N 1
ATOM 1025 C CA . ALA A 1 137 ? -14.855 7.557 7.240 1.00 93.94 137 ALA A CA 1
ATOM 1026 C C . ALA A 1 137 ? -16.303 7.288 7.671 1.00 93.94 137 ALA A C 1
ATOM 1028 O O . ALA A 1 137 ? -16.699 7.695 8.765 1.00 93.94 137 ALA A O 1
ATOM 1029 N N . THR A 1 138 ? -17.065 6.514 6.890 1.00 93.00 138 THR A N 1
ATOM 1030 C CA . THR A 1 138 ? -18.437 6.125 7.249 1.00 93.00 138 THR A CA 1
ATOM 1031 C C . THR A 1 138 ? -18.476 5.357 8.571 1.00 93.00 138 THR A C 1
ATOM 1033 O O . THR A 1 138 ? -19.289 5.662 9.446 1.00 93.00 138 THR A O 1
ATOM 1036 N N . VAL A 1 139 ? -17.570 4.396 8.780 1.00 93.44 139 VAL A N 1
ATOM 1037 C CA . VAL A 1 139 ? -17.525 3.633 10.037 1.00 93.44 139 VAL A CA 1
ATOM 1038 C C . VAL A 1 139 ? -17.106 4.505 11.223 1.00 93.44 139 VAL A C 1
ATOM 1040 O O . VAL A 1 139 ? -17.658 4.354 12.318 1.00 93.44 139 VAL A O 1
ATOM 1043 N N . LYS A 1 140 ? -16.163 5.436 11.036 1.00 92.50 140 LYS A N 1
ATOM 1044 C CA . LYS A 1 140 ? -15.760 6.405 12.066 1.00 92.50 140 LYS A CA 1
ATOM 1045 C C . LYS A 1 140 ? -16.936 7.317 12.441 1.00 92.50 140 LYS A C 1
ATOM 1047 O O . LYS A 1 140 ? -17.233 7.427 13.630 1.00 92.50 140 LYS A O 1
ATOM 1052 N N . MET A 1 141 ? -17.666 7.859 11.464 1.00 93.00 141 MET A N 1
ATOM 1053 C CA . MET A 1 141 ? -18.860 8.685 11.696 1.00 93.00 141 MET A CA 1
ATOM 1054 C C . MET A 1 141 ? -19.949 7.920 12.453 1.00 93.00 141 MET A C 1
ATOM 1056 O O . MET A 1 141 ? -20.405 8.384 13.496 1.00 93.00 141 MET A O 1
ATOM 1060 N N . GLN A 1 142 ? -20.280 6.697 12.031 1.00 92.06 142 GLN A N 1
ATOM 1061 C CA . GLN A 1 142 ? -21.255 5.857 12.739 1.00 92.06 142 GLN A CA 1
ATOM 1062 C C . GLN A 1 142 ? -20.833 5.556 14.184 1.00 92.06 142 GLN A C 1
ATOM 1064 O O . GLN A 1 142 ? -21.670 5.460 15.082 1.00 92.06 142 GLN A O 1
ATOM 1069 N N . LYS A 1 143 ? -19.532 5.360 14.442 1.00 90.94 143 LYS A N 1
ATOM 1070 C CA . LYS A 1 143 ? -19.023 5.148 15.806 1.00 90.94 143 LYS A CA 1
ATOM 1071 C C . LYS A 1 143 ? -19.189 6.406 16.660 1.00 90.94 143 LYS A C 1
ATOM 1073 O O . LYS A 1 143 ? -19.547 6.273 17.830 1.00 90.94 143 LYS A O 1
ATOM 1078 N N . VAL A 1 144 ? -18.941 7.590 16.102 1.00 94.06 144 VAL A N 1
ATOM 1079 C CA . VAL A 1 144 ? -19.149 8.876 16.788 1.00 94.06 144 VAL A CA 1
ATOM 1080 C C . VAL A 1 144 ? -20.632 9.091 17.079 1.00 94.06 144 VAL A C 1
ATOM 1082 O O . VAL A 1 144 ? -20.990 9.323 18.231 1.00 94.06 144 VAL A O 1
ATOM 1085 N N . GLU A 1 145 ? -21.502 8.888 16.092 1.00 92.94 145 GLU A N 1
ATOM 1086 C CA . GLU A 1 145 ? -22.952 9.031 16.241 1.00 92.94 145 GLU A CA 1
ATOM 1087 C C . GLU A 1 145 ? -23.517 8.061 17.289 1.00 92.94 145 GLU A C 1
ATOM 1089 O O . GLU A 1 145 ? -24.246 8.463 18.192 1.00 92.94 145 GLU A O 1
ATOM 1094 N N . ARG A 1 146 ? -23.100 6.787 17.271 1.00 90.81 146 ARG A N 1
ATOM 1095 C CA . ARG A 1 146 ? -23.499 5.809 18.300 1.00 90.81 146 ARG A CA 1
ATOM 1096 C C . ARG A 1 146 ? -23.030 6.207 19.697 1.00 90.81 146 ARG A C 1
ATOM 1098 O O . ARG A 1 146 ? -23.729 5.926 20.670 1.00 90.81 146 ARG A O 1
ATOM 1105 N N . LYS A 1 147 ? -21.849 6.819 19.829 1.00 92.88 147 LYS A N 1
ATOM 1106 C CA . LYS A 1 147 ? -21.367 7.335 21.120 1.00 92.88 147 LYS A CA 1
ATOM 1107 C C . LYS A 1 147 ? -22.205 8.532 21.574 1.00 92.88 147 LYS A C 1
ATOM 1109 O O . LYS A 1 147 ? -22.632 8.533 22.726 1.00 92.88 147 LYS A O 1
ATOM 1114 N N . ALA A 1 148 ? -22.504 9.470 20.677 1.00 91.88 148 ALA A N 1
ATOM 1115 C CA . ALA A 1 148 ? -23.352 10.626 20.959 1.00 91.88 148 ALA A CA 1
ATOM 1116 C C . ALA A 1 148 ? -24.776 10.202 21.357 1.00 91.88 148 ALA A C 1
ATOM 1118 O O . ALA A 1 148 ? -25.271 10.614 22.400 1.00 91.88 148 ALA A O 1
ATOM 1119 N N . ALA A 1 149 ? -25.394 9.273 20.622 1.00 92.00 149 ALA A N 1
ATOM 1120 C CA . ALA A 1 149 ? -26.717 8.736 20.940 1.00 92.00 149 ALA A CA 1
ATOM 1121 C C . ALA A 1 149 ? -26.749 8.019 22.302 1.00 92.00 149 ALA A C 1
ATOM 1123 O O . ALA A 1 149 ? -27.707 8.154 23.062 1.00 92.00 149 ALA A O 1
ATOM 1124 N N . ARG A 1 150 ? -25.686 7.277 22.653 1.00 90.81 150 ARG A N 1
ATOM 1125 C CA . ARG A 1 150 ? -25.550 6.661 23.986 1.00 90.81 150 ARG A CA 1
ATOM 1126 C C . ARG A 1 150 ? -25.418 7.709 25.089 1.00 90.81 150 ARG A C 1
ATOM 1128 O O . ARG A 1 150 ? -25.968 7.506 26.167 1.00 90.81 150 ARG A O 1
ATOM 1135 N N . GLN A 1 151 ? -24.697 8.801 24.846 1.00 91.31 151 GLN A N 1
ATOM 1136 C CA . GLN A 1 151 ? -24.574 9.903 25.802 1.00 91.31 151 GLN A CA 1
ATOM 1137 C C . GLN A 1 151 ? -25.900 10.654 25.967 1.00 91.31 151 GLN A C 1
ATOM 1139 O O . GLN A 1 151 ? -26.313 10.876 27.101 1.00 91.31 151 GLN A O 1
ATOM 1144 N N . ALA A 1 152 ? -26.606 10.939 24.870 1.00 89.06 152 ALA A N 1
ATOM 1145 C CA . ALA A 1 152 ? -27.926 11.562 24.892 1.00 89.06 152 ALA A CA 1
ATOM 1146 C C . ALA A 1 152 ? -28.934 10.706 25.673 1.00 89.06 152 ALA A C 1
ATOM 1148 O O . ALA A 1 152 ? -29.532 11.191 26.626 1.00 89.06 152 ALA A O 1
ATOM 1149 N N . ARG A 1 153 ? -29.030 9.398 25.380 1.00 88.06 153 ARG A N 1
ATOM 1150 C CA . ARG A 1 153 ? -29.908 8.479 26.132 1.00 88.06 153 ARG A CA 1
ATOM 1151 C C . ARG A 1 153 ? -29.592 8.444 27.628 1.00 88.06 153 ARG A C 1
ATOM 1153 O O . ARG A 1 153 ? -30.512 8.396 28.433 1.00 88.06 153 ARG A O 1
ATOM 1160 N N . ARG A 1 154 ? -28.312 8.497 28.014 1.00 85.00 154 ARG A N 1
ATOM 1161 C CA . ARG A 1 154 ? -27.905 8.563 29.430 1.00 85.00 154 ARG A CA 1
ATOM 1162 C C . ARG A 1 154 ? -28.304 9.877 30.105 1.00 85.00 154 ARG A C 1
ATOM 1164 O O . ARG A 1 154 ? -28.558 9.867 31.303 1.00 85.00 154 ARG A O 1
ATOM 1171 N N . GLN A 1 155 ? -28.351 10.986 29.367 1.00 81.44 155 GLN A N 1
ATOM 1172 C CA . GLN A 1 155 ? -28.841 12.262 29.892 1.00 81.44 155 GLN A CA 1
ATOM 1173 C C . GLN A 1 155 ? -30.364 12.247 30.060 1.00 81.44 155 GLN A C 1
ATOM 1175 O O . GLN A 1 155 ? -30.848 12.707 31.085 1.00 81.44 155 GLN A O 1
ATOM 1180 N N . THR A 1 156 ? -31.110 11.658 29.119 1.00 78.31 156 THR A N 1
ATOM 1181 C CA . THR A 1 156 ? -32.580 11.566 29.201 1.00 78.31 156 THR A CA 1
ATOM 1182 C C . THR A 1 156 ? -33.061 10.543 30.235 1.00 78.31 156 THR A C 1
ATOM 1184 O O . THR A 1 156 ? -34.129 10.710 30.805 1.00 78.31 156 THR A O 1
ATOM 1187 N N . GLN A 1 157 ? -32.285 9.482 30.487 1.00 68.06 157 GLN A N 1
ATOM 1188 C CA . GLN A 1 157 ? -32.599 8.450 31.484 1.00 68.06 157 GLN A CA 1
ATOM 1189 C C . GLN A 1 157 ? -32.062 8.746 32.886 1.00 68.06 157 GLN A C 1
ATOM 1191 O O . GLN A 1 157 ? -32.262 7.917 33.769 1.00 68.06 157 GLN A O 1
ATOM 1196 N N . ARG A 1 158 ? -31.395 9.886 33.131 1.00 59.50 158 ARG A N 1
ATOM 1197 C CA . ARG A 1 158 ? -31.213 10.355 34.511 1.00 59.50 158 ARG A CA 1
ATOM 1198 C C . ARG A 1 158 ? -32.613 10.678 35.032 1.00 59.5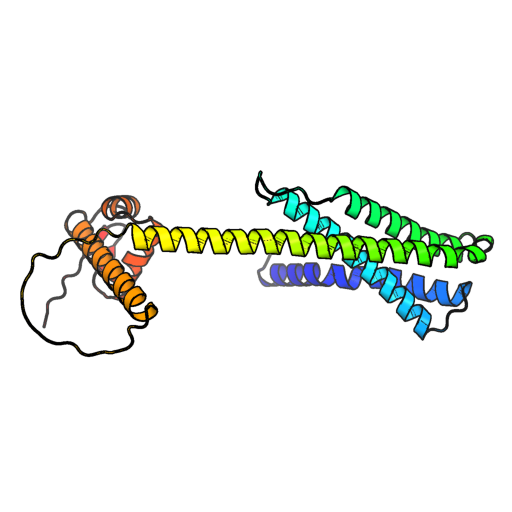0 158 ARG A C 1
ATOM 1200 O O . ARG A 1 158 ? -33.193 11.649 34.550 1.00 59.50 158 ARG A O 1
ATOM 1207 N N . PRO A 1 159 ? -33.176 9.890 35.965 1.00 52.31 159 PRO A N 1
ATOM 1208 C CA . PRO A 1 159 ? -34.435 10.259 36.571 1.00 52.31 159 PRO A CA 1
ATOM 1209 C C . PRO A 1 159 ? -34.204 11.611 37.227 1.00 52.31 159 PRO A C 1
ATOM 1211 O O . PRO A 1 159 ? -33.183 11.820 37.892 1.00 52.31 159 PRO A O 1
ATOM 1214 N N . THR A 1 160 ? -35.147 12.520 37.036 1.00 54.47 160 THR A N 1
ATOM 1215 C CA . THR A 1 160 ? -35.426 13.591 37.978 1.00 54.47 160 THR A CA 1
ATOM 1216 C C . THR A 1 160 ? -35.638 12.907 39.327 1.00 54.47 160 THR A C 1
ATOM 1218 O O . THR A 1 160 ? -36.746 12.506 39.666 1.00 54.47 160 THR A O 1
ATOM 1221 N N . ALA A 1 161 ? -34.555 12.658 40.064 1.00 52.19 161 ALA A N 1
ATOM 1222 C CA . ALA A 1 161 ? -34.640 12.366 41.476 1.00 52.19 161 ALA A CA 1
ATOM 1223 C C . ALA A 1 161 ? -35.276 13.624 42.055 1.00 52.19 161 ALA A C 1
ATOM 1225 O O . ALA A 1 161 ? -34.643 14.678 42.112 1.00 52.19 161 ALA A O 1
ATOM 1226 N N . GLN A 1 162 ? -36.579 13.529 42.313 1.00 45.56 162 GLN A N 1
ATOM 1227 C CA . GLN A 1 162 ? -37.343 14.518 43.041 1.00 45.56 162 GLN A CA 1
ATOM 1228 C C . GLN A 1 162 ? -36.587 14.768 44.343 1.00 45.56 162 GLN A C 1
ATOM 1230 O O . GLN A 1 162 ? -36.606 13.955 45.262 1.00 45.56 162 GLN A O 1
ATOM 1235 N N . LEU A 1 163 ? -35.852 15.875 44.372 1.00 46.88 163 LEU A N 1
ATOM 1236 C CA . LEU A 1 163 ? -35.391 16.486 45.601 1.00 46.88 163 LEU A CA 1
ATOM 1237 C C . LEU A 1 163 ? -36.662 16.911 46.351 1.00 46.88 163 LEU A C 1
ATOM 1239 O O . LEU A 1 163 ? -37.468 17.645 45.767 1.00 46.88 163 LEU A O 1
ATOM 1243 N N . PRO A 1 164 ? -36.886 16.462 47.599 1.00 44.94 164 PRO A N 1
ATOM 1244 C CA . PRO A 1 164 ? -37.907 17.071 48.428 1.00 44.94 164 PRO A CA 1
ATOM 1245 C C . PRO A 1 164 ? -37.557 18.551 48.569 1.00 44.94 164 PRO A C 1
ATOM 1247 O O . PRO A 1 164 ? -36.404 18.910 48.816 1.00 44.94 164 PRO A O 1
ATOM 1250 N N . ALA A 1 165 ? -38.556 19.399 48.350 1.00 50.00 165 ALA A N 1
ATOM 1251 C CA . ALA A 1 165 ? -38.449 20.836 48.495 1.00 50.00 165 ALA A CA 1
ATOM 1252 C C . ALA A 1 165 ? -37.852 21.188 49.865 1.00 50.00 165 ALA A C 1
ATOM 1254 O O . ALA A 1 165 ? -38.460 20.927 50.900 1.00 50.00 165 ALA A O 1
ATOM 1255 N N . SER A 1 166 ? -36.684 21.822 49.861 1.00 41.84 166 SER A N 1
ATOM 1256 C CA . SER A 1 166 ? -36.260 22.669 50.965 1.00 41.84 166 SER A CA 1
ATOM 1257 C C . SER A 1 166 ? -35.884 24.020 50.390 1.00 41.84 166 SER A C 1
ATOM 1259 O O . SER A 1 166 ? -35.048 24.137 49.495 1.00 41.84 166 SER A O 1
ATOM 1261 N N . ASN A 1 167 ? -36.605 25.017 50.877 1.00 50.00 167 ASN A N 1
ATOM 1262 C CA . ASN A 1 167 ? -36.529 26.406 50.488 1.00 50.00 167 ASN A CA 1
ATOM 1263 C C . ASN A 1 167 ? -35.141 27.018 50.731 1.00 50.00 167 ASN A C 1
ATOM 1265 O O . ASN A 1 167 ? -34.413 26.602 51.628 1.00 50.00 167 ASN A O 1
ATOM 1269 N N . LEU A 1 168 ? -34.936 28.116 49.996 1.00 48.69 168 LEU A N 1
ATOM 1270 C CA . LEU A 1 168 ? -34.042 29.255 50.230 1.00 48.69 168 LEU A CA 1
ATOM 1271 C C . LEU A 1 168 ? -32.688 29.285 49.503 1.00 48.69 168 LEU A C 1
ATOM 1273 O O . LEU A 1 168 ? -31.772 28.515 49.761 1.00 48.69 168 LEU A O 1
ATOM 1277 N N . ALA A 1 169 ? -32.597 30.363 48.716 1.00 41.94 169 ALA A N 1
ATOM 1278 C CA . ALA A 1 169 ? -31.444 31.234 48.500 1.00 41.94 169 ALA A CA 1
ATOM 1279 C C . ALA A 1 169 ? -30.689 31.118 47.159 1.00 41.94 169 ALA A C 1
ATOM 1281 O O . ALA A 1 169 ? -29.847 30.260 46.930 1.00 41.94 169 ALA A O 1
ATOM 1282 N N . SER A 1 170 ? -30.967 32.144 46.340 1.00 41.88 170 SER A N 1
ATOM 1283 C CA . SER A 1 170 ? -30.053 32.922 45.485 1.00 41.88 170 SER A CA 1
ATOM 1284 C C . SER A 1 170 ? -29.282 32.232 44.352 1.00 41.88 170 SER A C 1
ATOM 1286 O O . SER A 1 170 ? -28.261 31.580 44.542 1.00 41.88 170 SER A O 1
ATOM 1288 N N . LYS A 1 171 ? -29.707 32.581 43.129 1.00 47.50 171 LYS A N 1
ATOM 1289 C CA . LYS A 1 171 ? -28.866 32.722 41.925 1.00 47.50 171 LYS A CA 1
ATOM 1290 C C . LYS A 1 171 ? -27.527 33.405 42.272 1.00 47.50 171 LYS A C 1
ATOM 1292 O O . LYS A 1 171 ? -27.537 34.408 42.985 1.00 47.50 171 LYS A O 1
ATOM 1297 N N . PRO A 1 172 ? -26.424 32.980 41.636 1.00 49.25 172 PRO A N 1
ATOM 1298 C CA . PRO A 1 172 ? -25.960 33.800 40.525 1.00 49.25 172 PRO A CA 1
ATOM 1299 C C . PRO A 1 172 ? -25.646 32.988 39.267 1.00 49.25 172 PRO A C 1
ATOM 1301 O O . PRO A 1 172 ? -25.185 31.852 39.287 1.00 49.25 172 PRO A O 1
ATOM 1304 N N . SER A 1 173 ? -25.929 33.637 38.148 1.00 51.38 173 SER A N 1
ATOM 1305 C CA . SER A 1 173 ? -25.521 33.293 36.795 1.00 51.38 173 SER A CA 1
ATOM 1306 C C . SER A 1 173 ? -23.999 33.193 36.675 1.00 51.38 173 SER A C 1
ATOM 1308 O O . SER A 1 173 ? -23.308 34.205 36.765 1.00 51.38 173 SER A O 1
ATOM 1310 N N . GLY A 1 174 ? -23.494 31.994 36.405 1.00 44.00 174 GLY A N 1
ATOM 1311 C CA . GLY A 1 174 ? -22.127 31.746 35.958 1.00 44.00 174 GLY A CA 1
ATOM 1312 C C . GLY A 1 174 ? -22.148 30.592 34.964 1.00 44.00 174 GLY A C 1
ATOM 1313 O O . GLY A 1 174 ? -22.801 29.583 35.212 1.00 44.00 174 GLY A O 1
ATOM 1314 N N . PHE A 1 175 ? -21.514 30.774 33.809 1.00 48.72 175 PHE A N 1
ATOM 1315 C CA . PHE A 1 175 ? -21.380 29.770 32.754 1.00 48.72 175 PHE A CA 1
ATOM 1316 C C . PHE A 1 175 ? -20.821 28.456 33.332 1.00 48.72 175 PHE A C 1
ATOM 1318 O O . PHE A 1 175 ? -19.632 28.346 33.620 1.00 48.72 175 PHE A O 1
ATOM 1325 N N . ASP A 1 176 ? -21.689 27.462 33.518 1.00 51.50 176 ASP A N 1
ATOM 1326 C CA . ASP A 1 176 ? -21.305 26.131 33.978 1.00 51.50 176 ASP A CA 1
ATOM 1327 C C . ASP A 1 176 ? -20.657 25.364 32.823 1.00 51.50 176 ASP A C 1
ATOM 1329 O O . ASP A 1 176 ? -21.342 24.763 31.994 1.00 51.50 176 ASP A O 1
ATOM 1333 N N . ASP A 1 177 ? -19.326 25.378 32.766 1.00 55.62 177 ASP A N 1
ATOM 1334 C CA . ASP A 1 177 ? -18.573 24.524 31.855 1.00 55.62 177 ASP A CA 1
ATOM 1335 C C . ASP A 1 177 ? -18.859 23.041 32.201 1.00 55.62 177 ASP A C 1
ATOM 1337 O O . ASP A 1 177 ? -18.517 22.569 33.299 1.00 55.62 177 ASP A O 1
ATOM 1341 N N . PRO A 1 178 ? -19.491 22.266 31.296 1.00 63.03 178 PRO A N 1
ATOM 1342 C CA . PRO A 1 178 ? -19.858 20.874 31.552 1.00 63.03 178 PRO A CA 1
ATOM 1343 C C . PRO A 1 178 ? -18.642 19.982 31.852 1.00 63.03 178 PRO A C 1
ATOM 1345 O O . PRO A 1 178 ? -18.796 18.904 32.436 1.00 63.03 178 PRO A O 1
ATOM 1348 N N . THR A 1 179 ? -17.427 20.418 31.501 1.00 66.44 179 THR A N 1
ATOM 1349 C CA . THR A 1 179 ? -16.191 19.679 31.778 1.00 66.44 179 THR A CA 1
ATOM 1350 C C . THR A 1 179 ? -15.777 19.740 33.253 1.00 66.44 179 THR A C 1
ATOM 1352 O O . THR A 1 179 ? -15.261 18.749 33.780 1.00 66.44 179 THR A O 1
ATOM 1355 N N . VAL A 1 180 ? -16.072 20.837 33.959 1.00 68.12 180 VAL A N 1
ATOM 1356 C CA . VAL A 1 180 ? -15.730 21.016 35.382 1.00 68.12 180 VAL A CA 1
ATOM 1357 C C . VAL A 1 180 ? -16.620 20.136 36.259 1.00 68.12 180 VAL A C 1
ATOM 1359 O O . VAL A 1 180 ? -16.115 19.385 37.098 1.00 68.12 180 VAL A O 1
ATOM 1362 N N . LYS A 1 181 ? -17.932 20.106 35.986 1.00 69.56 181 LYS A N 1
ATOM 1363 C CA . LYS A 1 181 ? -18.881 19.225 36.694 1.00 69.56 181 LYS A CA 1
ATOM 1364 C C . LYS A 1 181 ? -18.577 17.740 36.469 1.00 69.56 181 LYS A C 1
ATOM 1366 O O . LYS A 1 181 ? -18.690 16.932 37.394 1.00 69.56 181 LYS A O 1
ATOM 1371 N N . ALA A 1 182 ? -18.150 17.361 35.261 1.00 70.69 182 ALA A N 1
ATOM 1372 C CA . ALA A 1 182 ? -17.762 15.984 34.956 1.00 70.69 182 ALA A CA 1
ATOM 1373 C C . ALA A 1 182 ? -16.506 15.546 35.731 1.00 70.69 182 ALA A C 1
ATOM 1375 O O . ALA A 1 182 ? -16.488 14.442 36.280 1.00 70.69 182 ALA A O 1
ATOM 1376 N N . ARG A 1 183 ? -15.488 16.414 35.826 1.00 74.62 183 ARG A N 1
ATOM 1377 C CA . ARG A 1 183 ? -14.272 16.150 36.615 1.00 74.62 183 ARG A CA 1
ATOM 1378 C C . ARG A 1 183 ? -14.574 16.045 38.109 1.00 74.62 183 ARG A C 1
ATOM 1380 O O . ARG A 1 183 ? -14.126 15.087 38.730 1.00 74.62 183 ARG A O 1
ATOM 1387 N N . GLN A 1 184 ? -15.401 16.942 38.649 1.00 74.31 184 GLN A N 1
ATOM 1388 C CA . GLN A 1 184 ? -15.840 16.893 40.052 1.00 74.31 184 GLN A CA 1
ATOM 1389 C C . GLN A 1 184 ? -16.619 15.610 40.378 1.00 74.31 184 GLN A C 1
ATOM 1391 O O . GLN A 1 184 ? -16.415 14.993 41.420 1.00 74.31 184 GLN A O 1
ATOM 1396 N N . THR A 1 185 ? -17.472 15.147 39.460 1.00 75.75 185 THR A N 1
ATOM 1397 C CA . THR A 1 185 ? -18.215 13.891 39.655 1.00 75.75 185 THR A CA 1
ATOM 1398 C C . THR A 1 185 ? -17.277 12.677 39.621 1.00 75.75 185 THR A C 1
ATOM 1400 O O . THR A 1 185 ? -17.451 11.727 40.382 1.00 75.75 185 THR A O 1
ATOM 1403 N N . GLN A 1 186 ? -16.265 12.684 38.746 1.00 79.88 186 GLN A N 1
ATOM 1404 C CA . GLN A 1 186 ? -15.276 11.605 38.675 1.00 79.88 186 GLN A CA 1
ATOM 1405 C C . GLN A 1 186 ? -14.368 11.564 39.906 1.00 79.88 186 GLN A C 1
ATOM 1407 O O . GLN A 1 186 ? -14.100 10.471 40.404 1.00 79.88 186 GLN A O 1
ATOM 1412 N N . SER A 1 187 ? -13.931 12.718 40.419 1.00 80.12 187 SER A N 1
ATOM 1413 C CA . SER A 1 187 ? -13.123 12.782 41.641 1.00 80.12 187 SER A CA 1
ATOM 1414 C C . SER A 1 187 ? -13.918 12.330 42.864 1.00 80.12 187 SER A C 1
ATOM 1416 O O . SER A 1 187 ? -13.406 11.528 43.639 1.00 80.12 187 SER A O 1
ATOM 1418 N N . ALA A 1 188 ? -15.185 12.742 42.988 1.00 80.50 188 ALA A N 1
ATOM 1419 C CA . ALA A 1 188 ? -16.067 12.298 44.067 1.00 80.50 188 ALA A CA 1
ATOM 1420 C C . ALA A 1 188 ? -16.309 10.778 44.025 1.00 80.50 188 ALA A C 1
ATOM 1422 O O . ALA A 1 188 ? -16.175 10.095 45.037 1.00 80.50 188 ALA A O 1
ATOM 1423 N N . ASN A 1 189 ? -16.574 10.219 42.837 1.00 85.00 189 ASN A N 1
ATOM 1424 C CA . ASN A 1 189 ? -16.739 8.772 42.669 1.00 85.00 189 ASN A CA 1
ATOM 1425 C C . ASN A 1 189 ? -15.453 7.990 42.966 1.00 85.00 189 ASN A C 1
ATOM 1427 O O . ASN A 1 189 ? -15.520 6.864 43.455 1.00 85.00 189 ASN A O 1
ATOM 1431 N N . ARG A 1 190 ? -14.280 8.552 42.646 1.00 87.62 190 ARG A N 1
ATOM 1432 C CA . ARG A 1 190 ? -12.992 7.936 42.983 1.00 87.62 190 ARG A CA 1
ATOM 1433 C C . ARG A 1 190 ? -12.761 7.955 44.494 1.00 87.62 190 ARG A C 1
ATOM 1435 O O . ARG A 1 190 ? -12.399 6.917 45.029 1.00 87.62 190 ARG A O 1
ATOM 1442 N N . ALA A 1 191 ? -13.019 9.078 45.164 1.00 87.06 191 ALA A N 1
ATOM 1443 C CA . ALA A 1 191 ? -12.886 9.199 46.616 1.00 87.06 191 ALA A CA 1
ATOM 1444 C C . ALA A 1 191 ? -13.788 8.195 47.351 1.00 87.06 191 ALA A C 1
ATOM 1446 O O . ALA A 1 191 ? -13.291 7.395 48.135 1.00 87.06 191 ALA A O 1
ATOM 1447 N N . ALA A 1 192 ? -15.071 8.122 46.980 1.00 88.56 192 ALA A N 1
ATOM 1448 C CA . ALA A 1 192 ? -16.010 7.163 47.563 1.00 88.56 192 ALA A CA 1
ATOM 1449 C C . ALA A 1 192 ? -15.563 5.698 47.388 1.00 88.56 192 ALA A C 1
ATOM 1451 O O . ALA A 1 192 ? -15.770 4.870 48.269 1.00 88.56 192 ALA A O 1
ATOM 1452 N N . ARG A 1 193 ? -14.925 5.364 46.256 1.00 89.88 193 ARG A N 1
ATOM 1453 C CA . ARG A 1 193 ? -14.384 4.016 46.010 1.00 89.88 193 ARG A CA 1
ATOM 1454 C C . ARG A 1 193 ? -13.118 3.719 46.808 1.00 89.88 193 ARG A C 1
ATOM 1456 O O . ARG A 1 193 ? -12.928 2.571 47.190 1.00 89.88 193 ARG A O 1
ATOM 1463 N N . LEU A 1 194 ? -12.263 4.717 47.029 1.00 90.62 194 LEU A N 1
ATOM 1464 C CA . LEU A 1 194 ? -11.082 4.578 47.883 1.00 90.62 194 LEU A CA 1
ATOM 1465 C C . LEU A 1 194 ? -11.494 4.376 49.343 1.00 90.62 194 LEU A C 1
ATOM 1467 O O . LEU A 1 194 ? -10.962 3.486 49.997 1.00 90.62 194 LEU A O 1
ATOM 1471 N N . ASP A 1 195 ? -12.487 5.126 49.820 1.00 89.94 195 ASP A N 1
ATOM 1472 C CA . ASP A 1 195 ? -13.005 4.954 51.177 1.00 89.94 195 ASP A CA 1
ATOM 1473 C C . ASP A 1 195 ? -13.708 3.600 51.342 1.00 89.94 195 ASP A C 1
ATOM 1475 O O . ASP A 1 195 ? -13.432 2.893 52.305 1.00 89.94 195 ASP A O 1
ATOM 1479 N N . ALA A 1 196 ? -14.506 3.159 50.361 1.00 90.00 196 ALA A N 1
ATOM 1480 C CA . ALA A 1 196 ? -15.095 1.817 50.377 1.00 90.00 196 ALA A CA 1
ATOM 1481 C C . ALA A 1 196 ? -14.035 0.698 50.385 1.00 90.00 196 ALA A C 1
ATOM 1483 O O . ALA A 1 196 ? -14.234 -0.334 51.024 1.00 90.00 196 ALA A O 1
ATOM 1484 N N . LEU A 1 197 ? -12.904 0.893 49.692 1.00 91.19 197 LEU A N 1
ATOM 1485 C CA . LEU A 1 197 ? -11.788 -0.054 49.704 1.00 91.19 197 LEU A CA 1
ATOM 1486 C C . LEU A 1 197 ? -11.113 -0.113 51.081 1.00 91.19 197 LEU A C 1
ATOM 1488 O O . LEU A 1 197 ? -10.770 -1.198 51.540 1.00 91.19 197 LEU A O 1
ATOM 1492 N N . LEU A 1 198 ? -10.954 1.032 51.747 1.00 91.44 198 LEU A N 1
ATOM 1493 C CA . LEU A 1 198 ? -10.423 1.092 53.109 1.00 91.44 198 LEU A CA 1
ATOM 1494 C C . LEU A 1 198 ? -11.364 0.433 54.112 1.00 91.44 198 LEU A C 1
ATOM 1496 O O . LEU A 1 198 ? -10.907 -0.381 54.904 1.00 91.44 198 LEU A O 1
ATOM 1500 N N . THR A 1 199 ? -12.667 0.720 54.045 1.00 91.25 199 THR A N 1
ATOM 1501 C CA . THR A 1 199 ? -13.673 0.049 54.880 1.00 91.25 199 THR A CA 1
ATOM 1502 C C . THR A 1 199 ? -13.634 -1.464 54.678 1.00 91.25 199 THR A C 1
ATOM 1504 O O . THR A 1 199 ? -13.602 -2.210 55.648 1.00 91.25 199 THR A O 1
ATOM 1507 N N . PHE A 1 200 ? -13.537 -1.931 53.430 1.00 92.25 200 PHE A N 1
ATOM 1508 C CA . PHE A 1 200 ? -13.441 -3.360 53.140 1.00 92.25 200 PHE A CA 1
ATOM 1509 C C . PHE A 1 200 ? -12.199 -4.015 53.770 1.00 92.25 200 PHE A C 1
ATOM 1511 O O . PHE A 1 200 ? -12.310 -5.102 54.335 1.00 92.25 200 PHE A O 1
ATOM 1518 N N . TYR A 1 201 ? -11.034 -3.364 53.693 1.00 90.88 201 TYR A N 1
ATOM 1519 C CA . TYR A 1 201 ? -9.783 -3.884 54.256 1.00 90.88 201 TYR A CA 1
ATOM 1520 C C . TYR A 1 201 ? -9.655 -3.720 55.776 1.00 90.88 201 TYR A C 1
ATOM 1522 O O . TYR A 1 201 ? -8.861 -4.434 56.382 1.00 90.88 201 TYR A O 1
ATOM 1530 N N . LEU A 1 202 ? -10.440 -2.834 56.399 1.00 88.25 202 LEU A N 1
ATOM 1531 C CA . LEU A 1 202 ? -10.594 -2.802 57.857 1.00 88.25 202 LEU A CA 1
ATOM 1532 C C . LEU A 1 202 ? -11.265 -4.083 58.362 1.00 88.25 202 LEU A C 1
ATOM 1534 O O . LEU A 1 202 ? -10.797 -4.676 59.330 1.00 88.25 202 LEU A O 1
ATOM 1538 N N . ASP A 1 203 ? -12.314 -4.526 57.669 1.00 88.25 203 ASP A N 1
ATOM 1539 C CA . ASP A 1 203 ? -13.073 -5.718 58.050 1.00 88.25 203 ASP A CA 1
ATOM 1540 C C . ASP A 1 203 ? -12.414 -7.020 57.554 1.00 88.25 203 ASP A C 1
ATOM 1542 O O . ASP A 1 203 ? -12.627 -8.085 58.130 1.00 88.25 203 ASP A O 1
ATOM 1546 N N . ASN A 1 204 ? -11.607 -6.952 56.485 1.00 89.44 204 ASN A N 1
ATOM 1547 C CA . ASN A 1 204 ? -11.016 -8.115 55.811 1.00 89.44 204 ASN A CA 1
ATOM 1548 C C . ASN A 1 204 ? -9.528 -7.883 55.462 1.00 89.44 204 ASN A C 1
ATOM 1550 O O . ASN A 1 204 ? -9.183 -7.741 54.283 1.00 89.44 204 ASN A O 1
ATOM 1554 N N . PRO A 1 205 ? -8.619 -7.852 56.451 1.00 86.81 205 PRO A N 1
ATOM 1555 C CA . PRO A 1 205 ? -7.209 -7.503 56.231 1.00 86.81 205 PRO A CA 1
ATOM 1556 C C . PRO A 1 205 ? -6.441 -8.513 55.359 1.00 86.81 205 PRO A C 1
ATOM 1558 O O . PRO A 1 205 ? -5.472 -8.144 54.691 1.00 86.81 205 PRO A O 1
ATOM 1561 N N . ASP A 1 206 ? -6.900 -9.767 55.318 1.00 86.81 206 ASP A N 1
ATOM 1562 C CA . ASP A 1 206 ? -6.272 -10.862 54.566 1.00 86.81 206 ASP A CA 1
ATOM 1563 C C . ASP A 1 206 ? -6.900 -11.075 53.172 1.00 86.81 206 ASP A C 1
ATOM 1565 O O . ASP A 1 206 ? -6.502 -11.976 52.428 1.00 86.81 206 ASP A O 1
ATOM 1569 N N . ALA A 1 207 ? -7.897 -10.263 52.795 1.00 87.81 207 ALA A N 1
ATOM 1570 C CA . ALA A 1 207 ? -8.627 -10.446 51.546 1.00 87.81 207 ALA A CA 1
ATOM 1571 C C . ALA A 1 207 ? -7.783 -10.107 50.306 1.00 87.81 207 ALA A C 1
ATOM 1573 O O . ALA A 1 207 ? -7.128 -9.068 50.185 1.00 87.81 207 ALA A O 1
ATOM 1574 N N . GLY A 1 208 ? -7.857 -10.971 49.295 1.00 88.50 208 GLY A N 1
ATOM 1575 C CA . GLY A 1 208 ? -7.127 -10.763 48.048 1.00 88.50 208 GLY A CA 1
ATOM 1576 C C . GLY A 1 208 ? -7.691 -9.599 47.206 1.00 88.50 208 GLY A C 1
ATOM 1577 O O . GLY A 1 208 ? -8.895 -9.335 47.233 1.00 88.50 208 GLY A O 1
ATOM 1578 N N . PRO A 1 209 ? -6.886 -8.965 46.326 1.00 89.44 209 PRO A N 1
ATOM 1579 C CA . PRO A 1 209 ? -7.345 -7.879 45.443 1.00 89.44 209 PRO A CA 1
ATOM 1580 C C . PRO A 1 209 ? -8.530 -8.243 44.530 1.00 89.44 209 PRO A C 1
ATOM 1582 O O . PRO A 1 209 ? -9.288 -7.380 44.090 1.00 89.44 209 PRO A O 1
ATOM 1585 N N . THR A 1 210 ? -8.692 -9.531 44.216 1.00 89.50 210 THR A N 1
ATOM 1586 C CA . THR A 1 210 ? -9.829 -10.045 43.436 1.00 89.50 210 THR A CA 1
ATOM 1587 C C . THR A 1 210 ? -11.136 -9.988 44.226 1.00 89.50 210 THR A C 1
ATOM 1589 O O . THR A 1 210 ? -12.185 -9.705 43.650 1.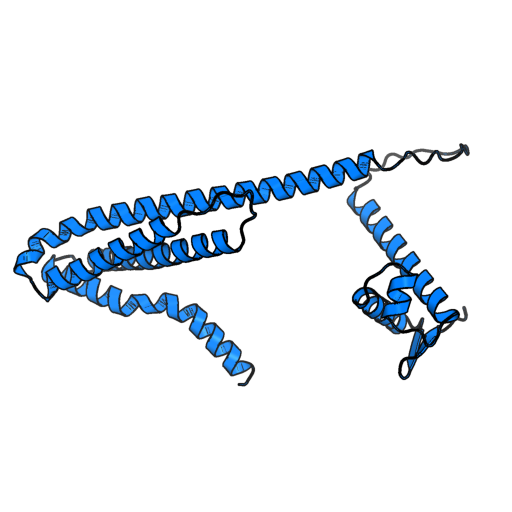00 89.50 210 THR A O 1
ATOM 1592 N N . GLU A 1 211 ? -11.078 -10.263 45.526 1.00 88.62 211 GLU A N 1
ATOM 1593 C CA . GLU A 1 211 ? -12.233 -10.270 46.422 1.00 88.62 211 GLU A CA 1
ATOM 1594 C C . GLU A 1 211 ? -12.670 -8.843 46.746 1.00 88.62 211 GLU A C 1
ATOM 1596 O O . GLU A 1 211 ? -13.830 -8.497 46.526 1.00 88.62 211 GLU A O 1
ATOM 1601 N N . ALA A 1 212 ? -11.707 -7.979 47.082 1.00 90.19 212 ALA A N 1
ATOM 1602 C CA . ALA A 1 212 ? -11.932 -6.545 47.238 1.00 90.19 212 ALA A CA 1
ATOM 1603 C C . ALA A 1 212 ? -12.585 -5.935 45.988 1.00 90.19 212 ALA A C 1
ATOM 1605 O O . ALA A 1 212 ? -13.577 -5.217 46.080 1.00 90.19 212 ALA A O 1
ATOM 1606 N N . GLY A 1 213 ? -12.092 -6.288 44.793 1.00 90.56 213 GLY A N 1
ATOM 1607 C CA . GLY A 1 213 ? -12.652 -5.806 43.528 1.00 90.56 213 GLY A CA 1
ATOM 1608 C C . GLY A 1 213 ? -14.110 -6.215 43.311 1.00 90.56 213 GLY A C 1
ATOM 1609 O O . GLY A 1 213 ? -14.903 -5.413 42.815 1.00 90.56 213 GLY A O 1
ATOM 1610 N N . ARG A 1 214 ? -14.496 -7.429 43.728 1.00 90.69 214 ARG A N 1
ATOM 1611 C CA . ARG A 1 214 ? -15.899 -7.872 43.693 1.00 90.69 214 ARG A CA 1
ATOM 1612 C C . ARG A 1 214 ? -16.757 -7.097 44.690 1.00 90.69 214 ARG A C 1
ATOM 1614 O O . ARG A 1 214 ? -17.848 -6.683 44.309 1.00 90.69 214 ARG A O 1
ATOM 1621 N N . ALA A 1 215 ? -16.258 -6.863 45.904 1.00 89.31 215 ALA A N 1
ATOM 1622 C CA . ALA A 1 215 ? -16.985 -6.153 46.954 1.00 89.31 215 ALA A CA 1
ATOM 1623 C C . ALA A 1 215 ? -17.284 -4.690 46.582 1.00 89.31 215 ALA A C 1
ATOM 1625 O O . ALA A 1 215 ? -18.402 -4.222 46.781 1.00 89.31 215 ALA A O 1
ATOM 1626 N N . ILE A 1 216 ? -16.3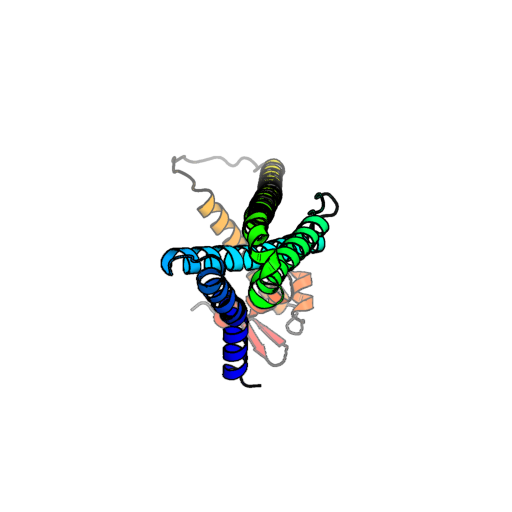26 -3.983 45.969 1.00 90.62 216 ILE A N 1
ATOM 1627 C CA . ILE A 1 216 ? -16.492 -2.563 45.599 1.00 90.62 216 ILE A CA 1
ATOM 1628 C C . ILE A 1 216 ? -16.873 -2.339 44.121 1.00 90.62 216 ILE A C 1
ATOM 1630 O O . ILE A 1 216 ? -16.942 -1.200 43.653 1.00 90.62 216 ILE A O 1
ATOM 1634 N N . GLY A 1 217 ? -17.099 -3.414 43.359 1.00 90.00 217 GLY A N 1
ATOM 1635 C CA . GLY A 1 217 ? -17.550 -3.355 41.965 1.00 90.00 217 GLY A CA 1
ATOM 1636 C C . GLY A 1 217 ? -16.522 -2.795 40.971 1.00 90.00 217 GLY A C 1
ATOM 1637 O O . GLY A 1 217 ? -16.897 -2.097 40.024 1.00 90.00 217 GLY A O 1
ATOM 1638 N N . VAL A 1 218 ? -15.227 -3.076 41.159 1.00 91.38 218 VAL A N 1
ATOM 1639 C CA . VAL A 1 218 ? -14.144 -2.641 40.255 1.00 91.38 218 VAL A CA 1
ATOM 1640 C C . VAL A 1 218 ? -13.252 -3.802 39.805 1.00 91.38 218 VAL A C 1
ATOM 1642 O O . VAL A 1 218 ? -13.235 -4.881 40.389 1.00 91.38 218 VAL A O 1
ATOM 1645 N N . SER A 1 219 ? -12.497 -3.597 38.722 1.00 93.00 219 SER A N 1
ATOM 1646 C CA . SER A 1 219 ? -11.585 -4.628 38.213 1.00 93.00 219 SER A CA 1
ATOM 1647 C C . SER A 1 219 ? -10.402 -4.857 39.159 1.00 93.00 219 SER A C 1
ATOM 1649 O O . SER A 1 219 ? -9.944 -3.922 39.815 1.00 93.00 219 SER A O 1
ATOM 1651 N N . ARG A 1 220 ? -9.831 -6.068 39.150 1.00 91.19 220 ARG A N 1
ATOM 1652 C CA . ARG A 1 220 ? -8.617 -6.404 39.919 1.00 91.19 220 ARG A CA 1
ATOM 1653 C C . ARG A 1 220 ? -7.465 -5.422 39.667 1.00 91.19 220 ARG A C 1
ATOM 1655 O O . ARG A 1 220 ? -6.783 -5.026 40.602 1.00 91.19 220 ARG A O 1
ATOM 1662 N N . GLN A 1 221 ? -7.269 -4.998 38.417 1.00 92.25 221 GLN A N 1
ATOM 1663 C CA . GLN A 1 221 ? -6.233 -4.020 38.074 1.00 92.25 221 GLN A CA 1
ATOM 1664 C C . GLN A 1 221 ? -6.502 -2.653 38.716 1.00 92.25 221 GLN A C 1
ATOM 1666 O O . GLN A 1 221 ? -5.581 -1.987 39.173 1.00 92.25 221 GLN A O 1
ATOM 1671 N N . THR A 1 222 ? -7.770 -2.243 38.778 1.00 90.31 222 THR A N 1
ATOM 1672 C CA . THR A 1 222 ? -8.172 -0.996 39.438 1.00 90.31 222 THR A CA 1
ATOM 1673 C C . THR A 1 222 ? -7.907 -1.051 40.940 1.00 90.31 222 THR A C 1
ATOM 1675 O O . THR A 1 222 ? -7.458 -0.056 41.493 1.00 90.31 222 THR A O 1
ATOM 1678 N N . VAL A 1 223 ? -8.116 -2.208 41.579 1.00 91.56 223 VAL A N 1
ATOM 1679 C CA . VAL A 1 223 ? -7.772 -2.403 42.996 1.00 91.56 223 VAL A CA 1
ATOM 1680 C C . VAL A 1 223 ? -6.275 -2.232 43.230 1.00 91.56 223 VAL A C 1
ATOM 1682 O O . VAL A 1 223 ? -5.902 -1.526 44.156 1.00 91.56 223 VAL A O 1
ATOM 1685 N N . TYR A 1 224 ? -5.412 -2.796 42.376 1.00 91.88 224 TYR A N 1
ATOM 1686 C CA . TYR A 1 224 ? -3.963 -2.588 42.506 1.00 91.88 224 TYR A CA 1
ATOM 1687 C C . TYR A 1 224 ? -3.577 -1.112 42.427 1.00 91.88 224 TYR A C 1
ATOM 1689 O O . TYR A 1 224 ? -2.802 -0.655 43.260 1.00 91.88 224 TYR A O 1
ATOM 1697 N N . ASN A 1 225 ? -4.154 -0.367 41.482 1.00 92.31 225 ASN A N 1
ATOM 1698 C CA . ASN A 1 225 ? -3.890 1.066 41.360 1.00 92.31 225 ASN A CA 1
ATOM 1699 C C . ASN A 1 225 ? -4.385 1.841 42.594 1.00 92.31 225 ASN A C 1
ATOM 1701 O O . ASN A 1 225 ? -3.693 2.723 43.078 1.00 92.31 225 ASN A O 1
ATOM 1705 N N . TYR A 1 226 ? -5.561 1.498 43.127 1.00 93.00 226 TYR A N 1
ATOM 1706 C CA . TYR A 1 226 ? -6.091 2.131 44.337 1.00 93.00 226 TYR A CA 1
ATOM 1707 C C . TYR A 1 226 ? -5.261 1.812 45.581 1.00 93.00 226 TYR A C 1
ATOM 1709 O O . TYR A 1 226 ? -5.065 2.689 46.411 1.00 93.00 226 TYR A O 1
ATOM 1717 N N . LEU A 1 227 ? -4.752 0.586 45.712 1.00 91.25 227 LEU A N 1
ATOM 1718 C CA . LEU A 1 227 ? -3.839 0.230 46.797 1.00 91.25 227 LEU A CA 1
ATOM 1719 C C . LEU A 1 227 ? -2.522 1.011 46.698 1.00 91.25 227 LEU A C 1
ATOM 1721 O O . LEU A 1 227 ? -2.022 1.470 47.715 1.00 91.25 227 LEU A O 1
ATOM 1725 N N . ASP A 1 228 ? -1.993 1.203 45.491 1.00 91.75 228 ASP A N 1
ATOM 1726 C CA . ASP A 1 228 ? -0.788 2.008 45.256 1.00 91.75 228 ASP A CA 1
ATOM 1727 C C . ASP A 1 228 ? -1.005 3.488 45.616 1.00 91.75 228 ASP A C 1
ATOM 1729 O O . ASP A 1 228 ? -0.192 4.094 46.315 1.00 91.75 228 ASP A O 1
ATOM 1733 N N . ASP A 1 229 ? -2.159 4.043 45.224 1.00 89.12 229 ASP A N 1
ATOM 1734 C CA . ASP A 1 229 ? -2.575 5.398 45.597 1.00 89.12 229 ASP A CA 1
ATOM 1735 C C . ASP A 1 229 ? -2.682 5.548 47.128 1.00 89.12 229 ASP A C 1
ATOM 1737 O O . ASP A 1 229 ? -2.230 6.543 47.693 1.00 89.12 229 ASP A O 1
ATOM 1741 N N . LEU A 1 230 ? -3.288 4.566 47.808 1.00 89.25 230 LEU A N 1
ATOM 1742 C CA . LEU A 1 230 ? -3.494 4.582 49.260 1.00 89.25 230 LEU A CA 1
ATOM 1743 C C . LEU A 1 230 ? -2.194 4.388 50.045 1.00 89.25 230 LEU A C 1
ATOM 1745 O O . LEU A 1 230 ? -2.039 4.994 51.103 1.00 89.25 230 LEU A O 1
ATOM 1749 N N . GLU A 1 231 ? -1.270 3.568 49.547 1.00 90.12 231 GLU A N 1
ATOM 1750 C CA . GLU A 1 231 ? 0.043 3.361 50.165 1.00 90.12 231 GLU A CA 1
ATOM 1751 C C . GLU A 1 231 ? 0.926 4.598 49.992 1.00 90.12 231 GLU A C 1
ATOM 1753 O O . GLU A 1 231 ? 1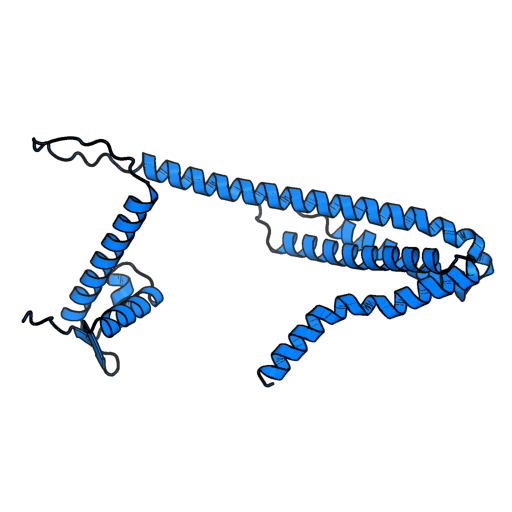.527 5.066 50.955 1.00 90.12 231 GLU A O 1
ATOM 1758 N N . THR A 1 232 ? 0.914 5.207 48.802 1.00 88.31 232 THR A N 1
ATOM 1759 C CA . THR A 1 232 ? 1.596 6.487 48.551 1.00 88.31 232 THR A CA 1
ATOM 1760 C C . THR A 1 232 ? 1.037 7.605 49.434 1.00 88.31 232 THR A C 1
ATOM 1762 O O . THR A 1 232 ? 1.783 8.458 49.909 1.00 88.31 232 THR A O 1
ATOM 1765 N N . ALA A 1 233 ? -0.276 7.594 49.686 1.00 84.62 233 ALA A N 1
ATOM 1766 C CA . ALA A 1 233 ? -0.935 8.525 50.598 1.00 84.62 233 ALA A CA 1
ATOM 1767 C C . ALA A 1 233 ? -0.729 8.186 52.089 1.00 84.62 233 ALA A C 1
ATOM 1769 O O . ALA A 1 233 ? -1.271 8.887 52.938 1.00 84.62 233 ALA A O 1
ATOM 1770 N N . GLY A 1 234 ? -0.003 7.112 52.424 1.00 87.62 234 GLY A N 1
ATOM 1771 C CA . GLY A 1 234 ? 0.238 6.687 53.805 1.00 87.62 234 GLY A CA 1
ATOM 1772 C C . GLY A 1 234 ? -1.001 6.165 54.542 1.00 87.62 234 GLY A C 1
ATOM 1773 O O . GLY A 1 234 ? -0.967 6.017 55.759 1.00 87.62 234 GLY A O 1
ATOM 1774 N N . ARG A 1 235 ? -2.100 5.874 53.832 1.00 85.56 235 ARG A N 1
ATOM 1775 C CA . ARG A 1 235 ? -3.367 5.395 54.419 1.00 85.56 235 ARG A CA 1
ATOM 1776 C C . ARG A 1 235 ? -3.385 3.883 54.645 1.00 85.56 235 ARG A C 1
ATOM 1778 O O . ARG A 1 235 ? -4.242 3.384 55.369 1.00 85.56 235 ARG A O 1
ATOM 1785 N N . ILE A 1 236 ? -2.474 3.138 54.018 1.00 89.62 236 ILE A N 1
ATOM 1786 C CA . ILE A 1 236 ? -2.322 1.689 54.203 1.00 89.62 236 ILE A CA 1
ATOM 1787 C C . ILE A 1 236 ? -0.845 1.285 54.224 1.00 89.62 236 ILE A C 1
ATOM 1789 O O . ILE A 1 236 ? -0.000 1.988 53.678 1.00 89.62 236 ILE A O 1
ATOM 1793 N N . ALA A 1 237 ? -0.557 0.109 54.778 1.00 87.81 237 ALA A N 1
ATOM 1794 C CA . ALA A 1 237 ? 0.709 -0.603 54.631 1.00 87.81 237 ALA A CA 1
ATOM 1795 C C . ALA A 1 237 ? 0.447 -2.043 54.166 1.00 87.81 237 ALA A C 1
ATOM 1797 O O . ALA A 1 237 ? -0.445 -2.717 54.692 1.00 87.81 237 ALA A O 1
ATOM 1798 N N . ARG A 1 238 ? 1.221 -2.526 53.187 1.00 87.06 238 ARG A N 1
ATOM 1799 C CA . ARG A 1 238 ? 1.108 -3.894 52.655 1.00 87.06 238 ARG A CA 1
ATOM 1800 C C . ARG A 1 238 ? 2.241 -4.768 53.190 1.00 87.06 238 ARG A C 1
ATOM 1802 O O . ARG A 1 238 ? 3.403 -4.442 52.984 1.00 87.06 238 ARG A O 1
ATOM 1809 N N . ASN A 1 239 ? 1.922 -5.901 53.818 1.00 80.62 239 ASN A N 1
ATOM 1810 C CA . ASN A 1 239 ? 2.917 -6.864 54.306 1.00 80.62 239 ASN A CA 1
ATOM 1811 C C . ASN A 1 239 ? 2.545 -8.292 53.895 1.00 80.62 239 ASN A C 1
ATOM 1813 O O . ASN A 1 239 ? 1.529 -8.813 54.328 1.00 80.62 239 ASN A O 1
ATOM 1817 N N . ASN A 1 240 ? 3.372 -8.948 53.073 1.00 68.00 240 ASN A N 1
ATOM 1818 C CA . ASN A 1 240 ? 3.235 -10.373 52.714 1.00 68.00 240 ASN A CA 1
ATOM 1819 C C . ASN A 1 240 ? 1.807 -10.838 52.341 1.00 68.00 240 ASN A C 1
ATOM 1821 O O . ASN A 1 240 ? 1.410 -11.956 52.653 1.00 68.00 240 ASN A O 1
ATOM 1825 N N . GLY A 1 241 ? 1.044 -9.993 51.641 1.00 69.50 241 GLY A N 1
ATOM 1826 C CA . GLY A 1 241 ? -0.314 -10.310 51.185 1.00 69.50 241 GLY A CA 1
ATOM 1827 C C . GLY A 1 241 ? -1.441 -9.791 52.080 1.00 69.50 241 GLY A C 1
ATOM 1828 O O . GLY A 1 241 ? -2.585 -9.835 51.640 1.00 69.50 241 GLY A O 1
ATOM 1829 N N . THR A 1 242 ? -1.132 -9.233 53.253 1.00 77.38 242 THR A N 1
ATOM 1830 C CA . THR A 1 242 ? -2.105 -8.565 54.126 1.00 77.38 242 THR A CA 1
ATOM 1831 C C . THR A 1 242 ? -2.049 -7.050 53.941 1.00 77.38 242 THR A C 1
ATOM 1833 O O . THR A 1 242 ? -0.983 -6.462 53.715 1.00 77.38 242 THR A O 1
ATOM 1836 N N . VAL A 1 243 ? -3.216 -6.406 53.986 1.00 85.50 243 VAL A N 1
ATOM 1837 C CA . VAL A 1 243 ? -3.364 -4.952 53.858 1.00 85.50 243 VAL A CA 1
ATOM 1838 C C . VAL A 1 243 ? -3.805 -4.401 55.205 1.00 85.50 243 VAL A C 1
ATOM 1840 O O . VAL A 1 243 ? -4.898 -4.696 55.676 1.00 85.50 243 VAL A O 1
ATOM 1843 N N . ARG A 1 244 ? -2.961 -3.573 55.824 1.00 85.31 244 ARG A N 1
ATOM 1844 C CA . ARG A 1 244 ? -3.282 -2.894 57.080 1.00 85.31 244 ARG A CA 1
ATOM 1845 C C . ARG A 1 244 ? -3.647 -1.446 56.799 1.00 85.31 244 ARG A C 1
ATOM 1847 O O . ARG A 1 244 ? -2.832 -0.708 56.253 1.00 85.31 244 ARG A O 1
ATOM 1854 N N . VAL A 1 245 ? -4.843 -1.031 57.202 1.00 84.38 245 VAL A N 1
ATOM 1855 C CA . VAL A 1 245 ? -5.253 0.377 57.150 1.00 84.38 245 VAL A CA 1
ATOM 1856 C C . VAL A 1 245 ? -4.586 1.138 58.295 1.00 84.38 245 VAL A C 1
ATOM 1858 O O . VAL A 1 245 ? -4.641 0.715 59.450 1.00 84.38 245 VAL A O 1
ATOM 1861 N N . LEU A 1 246 ? -3.912 2.235 57.961 1.00 84.06 246 LEU A N 1
ATOM 1862 C CA . LEU A 1 246 ? -3.287 3.147 58.911 1.00 84.06 246 LEU A CA 1
ATOM 1863 C C . LEU A 1 246 ? -4.294 4.270 59.180 1.00 84.06 246 LEU A C 1
ATOM 1865 O O . LEU A 1 246 ? -4.691 4.982 58.257 1.00 84.06 246 LEU A O 1
ATOM 1869 N N . HIS A 1 247 ? -4.768 4.397 60.419 1.00 66.31 247 HIS A N 1
ATOM 1870 C CA . HIS A 1 247 ? -5.606 5.535 60.791 1.00 66.31 247 HIS A CA 1
ATOM 1871 C C . HIS A 1 247 ? -4.757 6.812 60.777 1.00 66.31 247 HIS A C 1
ATOM 1873 O O . HIS A 1 247 ? -3.684 6.849 61.376 1.00 66.31 247 HIS A O 1
ATOM 1879 N N . GLU A 1 248 ? -5.247 7.859 60.107 1.00 53.72 248 GLU A N 1
ATOM 1880 C CA . GLU A 1 248 ? -4.795 9.226 60.367 1.00 53.72 248 GLU A CA 1
ATOM 1881 C C . GLU A 1 248 ? -5.199 9.578 61.805 1.00 53.72 248 GLU A C 1
ATOM 1883 O O . GLU A 1 248 ? -6.340 9.971 62.061 1.00 53.72 248 GLU A O 1
ATOM 1888 N N . ASP A 1 249 ? -4.271 9.436 62.750 1.00 41.75 249 ASP A N 1
ATOM 1889 C CA . ASP A 1 249 ? -4.320 10.235 63.968 1.00 41.75 249 ASP A CA 1
ATOM 1890 C C . ASP A 1 249 ? -4.179 11.696 63.530 1.00 41.75 249 ASP A C 1
ATOM 1892 O O . ASP A 1 249 ? -3.108 12.155 63.132 1.00 41.75 249 ASP A O 1
ATOM 1896 N N . ARG A 1 250 ? -5.301 12.422 63.538 1.00 38.38 250 ARG A N 1
ATOM 1897 C CA . ARG A 1 250 ? -5.293 13.883 63.466 1.00 38.38 250 ARG A CA 1
ATOM 1898 C C . ARG A 1 250 ? -4.525 14.408 64.680 1.00 38.38 250 ARG A C 1
ATOM 1900 O O . ARG A 1 250 ? -5.053 14.366 65.791 1.00 38.38 250 ARG A O 1
ATOM 1907 N N . ALA A 1 251 ? -3.320 14.913 64.442 1.00 31.34 251 ALA A N 1
ATOM 1908 C CA . ALA A 1 251 ? -2.710 15.970 65.241 1.00 31.34 251 ALA A CA 1
ATOM 1909 C C . ALA A 1 251 ? -2.918 17.308 64.521 1.00 31.34 251 ALA A C 1
ATOM 1911 O O . ALA A 1 251 ? -2.759 17.331 63.278 1.00 31.34 251 ALA A O 1
#

Sequence (251 aa):
MNHIEKNLVKLVAKVAPWLAPFPSAYFVARSGMAHLALPLPVAIVVAAIIETLGLSAVHSALWLADWNATKRKTDPPAPVLVAVALGVVYLAATLGLVVFLEVWPTLATYAPALFPTLAVVGGVNLALISQQERREATVKMQKVERKAARQARRQTQRPTAQLPASNLASKPSGFDDPTVKARQTQSANRAARLDALLTFYLDNPDAGPTEAGRAIGVSRQTVYNYLDDLETAGRIARNNGTVRVLHEDRA

Secondary structure (DSSP, 8-state):
--HHHHHHHHHHHHHHHHHTTHHHHHHHHHHHHHHH---HHHHHHHHHHHHHHHHHHHHHHHHHHHHHHH--TTSPPP-HHHHHHHHHHHHHHHHHHHHHHHT-GGGGGGGGGHHHHHHHHHHHHHHHHHHHHHHHHHHHHHHHHHHHHHHHHHHHTS----PPP------------HHHHHHHHHHHHHHHHHHHHHHHHHH-TT--HHHHHHHTT--HHHHHHHHHHHHHTTSEEEETTEEEEPP----

Foldseek 3Di:
DDPVVVVVVVVCVVCVLVCVLVVLLVLQLVLCCVQVVDDNVVSNVVSVLLSVLLSLLVVLLVLQVVCQVPPDPPQDHQPSVVSVVLNVLSVCLSVVLSCCRPVPSVNSVCNVVSVVSSVVSSVVSVVSVVVSVVSVVVVVVVVVVVVVVVVVVVVVPPPPPPDPDDDDDDDDDDPPDVVVVVVVVVVVVLVVLLVLLLVVCVVPQQDALCVSCVSSVHDSVVSVVSLVVCVVVVQWDDDPRGIGGDDPPDD

Radius of gyration: 32.84 Å; chains: 1; bounding box: 58×45×97 Å

pLDDT: mean 85.89, std 14.08, range [31.34, 97.75]